Protein AF-F4WLR4-F1 (afdb_monomer_lite)

Structure (mmCIF, N/CA/C/O backbone):
data_AF-F4WLR4-F1
#
_entry.id   AF-F4WLR4-F1
#
loop_
_atom_site.group_PDB
_atom_site.id
_atom_site.type_symbol
_atom_site.label_atom_id
_atom_site.label_alt_id
_atom_site.label_comp_id
_atom_site.label_asym_id
_atom_site.label_entity_id
_atom_site.label_seq_id
_atom_site.pdbx_PDB_ins_code
_atom_site.Cartn_x
_atom_site.Cartn_y
_atom_site.Cartn_z
_atom_site.occupancy
_atom_site.B_iso_or_equiv
_atom_site.auth_seq_id
_atom_site.auth_comp_id
_atom_site.auth_asym_id
_atom_site.auth_atom_id
_atom_site.pdbx_PDB_model_num
ATOM 1 N N . MET A 1 1 ? -59.869 21.277 4.236 1.00 44.97 1 MET A N 1
ATOM 2 C CA . MET A 1 1 ? -59.321 20.747 5.504 1.00 44.97 1 MET A CA 1
ATOM 3 C C . MET A 1 1 ? -57.809 20.878 5.448 1.00 44.97 1 MET A C 1
ATOM 5 O O . MET A 1 1 ? -57.191 20.298 4.567 1.00 44.97 1 MET A O 1
ATOM 9 N N . ALA A 1 2 ? -57.240 21.741 6.289 1.00 42.22 2 ALA A N 1
ATOM 10 C CA . ALA A 1 2 ? -55.816 22.062 6.295 1.00 42.22 2 ALA A CA 1
ATOM 11 C C . ALA A 1 2 ? -55.060 21.087 7.207 1.00 42.22 2 ALA A C 1
ATOM 13 O O . ALA A 1 2 ? -55.391 20.974 8.386 1.00 42.22 2 ALA A O 1
ATOM 14 N N . VAL A 1 3 ? -54.042 20.405 6.678 1.00 50.38 3 VAL A N 1
ATOM 15 C CA . VAL A 1 3 ? -53.115 19.592 7.478 1.00 50.38 3 VAL A CA 1
ATOM 16 C C . VAL A 1 3 ? -51.824 20.387 7.664 1.00 50.38 3 VAL A C 1
ATOM 18 O O . VAL A 1 3 ? -51.138 20.737 6.703 1.00 50.38 3 VAL A O 1
ATOM 21 N N . LYS A 1 4 ? -51.555 20.726 8.928 1.00 46.25 4 LYS A N 1
ATOM 22 C CA . LYS A 1 4 ? -50.390 21.468 9.422 1.00 46.25 4 LYS A CA 1
ATOM 23 C C . LYS A 1 4 ? -49.089 20.777 8.996 1.00 46.25 4 LYS A C 1
ATOM 25 O O . LYS A 1 4 ? -48.890 19.604 9.290 1.00 46.25 4 LYS A O 1
ATOM 30 N N . LYS A 1 5 ? -48.177 21.525 8.367 1.00 52.41 5 LYS A N 1
ATOM 31 C CA . LYS A 1 5 ? -46.768 21.127 8.242 1.00 52.41 5 LYS A CA 1
ATOM 32 C C . LYS A 1 5 ? -46.044 21.527 9.522 1.00 52.41 5 LYS A C 1
ATOM 34 O O . LYS A 1 5 ? -45.832 22.713 9.766 1.00 52.41 5 LYS A O 1
ATOM 39 N N . GLU A 1 6 ? -45.695 20.544 10.339 1.00 53.81 6 GLU A N 1
ATOM 40 C CA . GLU A 1 6 ? -44.876 20.748 11.528 1.00 53.81 6 GLU A CA 1
ATOM 41 C C . GLU A 1 6 ? -43.396 20.817 11.129 1.00 53.81 6 GLU A C 1
ATOM 43 O O . GLU A 1 6 ? -42.855 19.955 10.437 1.00 53.81 6 GLU A O 1
ATOM 48 N N . LYS A 1 7 ? -42.767 21.932 11.498 1.00 45.38 7 LYS A N 1
ATOM 49 C CA . LYS A 1 7 ? -41.406 22.316 11.138 1.00 45.38 7 LYS A CA 1
ATOM 50 C C . LYS A 1 7 ? -40.462 21.819 12.228 1.00 45.38 7 LYS A C 1
ATOM 52 O O . LYS A 1 7 ? -40.272 22.505 13.228 1.00 45.38 7 LYS A O 1
ATOM 57 N N . VAL A 1 8 ? -39.854 20.651 12.036 1.00 50.72 8 VAL A N 1
ATOM 58 C CA . VAL A 1 8 ? -38.787 20.167 12.925 1.00 50.72 8 VAL A CA 1
ATOM 59 C C . VAL A 1 8 ? -37.510 20.955 12.621 1.00 50.72 8 VAL A C 1
ATOM 61 O O . VAL A 1 8 ? -36.827 20.723 11.626 1.00 50.72 8 VAL A O 1
ATOM 64 N N . LYS A 1 9 ? -37.209 21.944 13.469 1.00 47.19 9 LYS A N 1
ATOM 65 C CA . LYS A 1 9 ? -35.894 22.591 13.549 1.00 47.19 9 LYS A CA 1
ATOM 66 C C . LYS A 1 9 ? -34.946 21.645 14.294 1.00 47.19 9 LYS A C 1
ATOM 68 O O . LYS A 1 9 ? -35.007 21.582 15.515 1.00 47.19 9 LYS A O 1
ATOM 73 N N . SER A 1 10 ? -34.050 20.955 13.591 1.00 45.16 10 SER A N 1
ATOM 74 C CA . SER A 1 10 ? -32.863 20.359 14.217 1.00 45.16 10 SER A CA 1
ATOM 75 C C . SER A 1 10 ? -31.684 21.317 14.055 1.00 45.16 10 SER A C 1
ATOM 77 O O . SER A 1 10 ? -30.971 21.312 13.052 1.00 45.16 10 SER A O 1
ATOM 79 N N . SER A 1 11 ? -31.514 22.193 15.038 1.00 40.62 11 SER A N 1
ATOM 80 C CA . SER A 1 11 ? -30.310 22.996 15.224 1.00 40.62 11 SER A CA 1
ATOM 81 C C . SER A 1 11 ? -29.166 22.085 15.672 1.00 40.62 11 SER A C 1
ATOM 83 O O . SER A 1 11 ? -29.047 21.779 16.855 1.00 40.62 11 SER A O 1
ATOM 85 N N . ILE A 1 12 ? -28.329 21.648 14.731 1.00 45.06 12 ILE A N 1
ATOM 86 C CA . ILE A 1 12 ? -27.036 21.035 15.045 1.00 45.06 12 ILE A CA 1
ATOM 87 C C . ILE A 1 12 ? -26.028 22.181 15.153 1.00 45.06 12 ILE A C 1
ATOM 89 O O . ILE A 1 12 ? -25.430 22.616 14.173 1.00 45.06 12 ILE A O 1
ATOM 93 N N . SER A 1 13 ? -25.916 22.719 16.368 1.00 41.59 13 SER A N 1
ATOM 94 C CA . SER A 1 13 ? -24.751 23.485 16.806 1.00 41.59 13 SER A CA 1
ATOM 95 C C . SER A 1 13 ? -23.668 22.475 17.169 1.00 41.59 13 SER A C 1
ATOM 97 O O . SER A 1 13 ? -23.828 21.705 18.113 1.00 41.59 13 SER A O 1
ATOM 99 N N . GLY A 1 14 ? -22.601 22.441 16.378 1.00 36.66 14 GLY A N 1
ATOM 100 C CA . GLY A 1 14 ? -21.483 21.522 16.551 1.00 36.66 14 GLY A CA 1
ATOM 101 C C . GLY A 1 14 ? -20.192 22.166 16.077 1.00 36.66 14 GLY A C 1
ATOM 102 O O . GLY A 1 14 ? -19.573 21.695 15.130 1.00 36.66 14 GLY A O 1
ATOM 103 N N . ASN A 1 15 ? -19.808 23.270 16.720 1.00 40.34 15 ASN A N 1
ATOM 104 C CA . ASN A 1 15 ? -18.430 23.748 16.693 1.00 40.34 15 ASN A CA 1
ATOM 105 C C . ASN A 1 15 ? -17.561 22.710 17.413 1.00 40.34 15 ASN A C 1
ATOM 107 O O . ASN A 1 15 ? -17.588 22.615 18.636 1.00 40.34 15 ASN A O 1
ATOM 111 N N . GLY A 1 16 ? -16.812 21.926 16.645 1.00 36.69 16 GLY A N 1
ATOM 112 C CA . GLY A 1 16 ? -15.877 20.929 17.151 1.00 36.69 16 GLY A CA 1
ATOM 113 C C . GLY A 1 16 ? -14.629 20.913 16.288 1.00 36.69 16 GLY A C 1
ATOM 114 O O . GLY A 1 16 ? -14.426 20.000 15.494 1.00 36.69 16 GLY A O 1
ATOM 115 N N . GLN A 1 17 ? -13.809 21.955 16.418 1.00 38.38 17 GLN A N 1
ATOM 116 C CA . GLN A 1 17 ? -12.427 21.923 15.959 1.00 38.38 17 GLN A CA 1
ATOM 117 C C . GLN A 1 17 ? -11.691 20.846 16.765 1.00 38.38 17 GLN A C 1
ATOM 119 O O . GLN A 1 17 ? -11.338 21.060 17.918 1.00 38.38 17 GLN A O 1
ATOM 124 N N . HIS A 1 18 ? -11.476 19.679 16.168 1.00 35.44 18 HIS A N 1
ATOM 125 C CA . HIS A 1 18 ? -10.542 18.675 16.671 1.00 35.44 18 HIS A CA 1
ATOM 126 C C . HIS A 1 18 ? -9.528 18.359 15.573 1.00 35.44 18 HIS A C 1
ATOM 128 O O . HIS A 1 18 ? -9.461 17.260 15.038 1.00 35.44 18 HIS A O 1
ATOM 134 N N . SER A 1 19 ? -8.719 19.359 15.234 1.00 40.50 19 SER A N 1
ATOM 135 C CA . SER A 1 19 ? -7.390 19.140 14.672 1.00 40.50 19 SER A CA 1
ATOM 136 C C . SER A 1 19 ? -6.384 19.181 15.823 1.00 40.50 19 SER A C 1
ATOM 138 O O . SER A 1 19 ? -5.600 20.118 15.948 1.00 40.50 19 SER A O 1
ATOM 140 N N . LEU A 1 20 ? -6.441 18.178 16.705 1.00 39.94 20 LEU A N 1
ATOM 141 C CA . LEU A 1 20 ? -5.285 17.820 17.522 1.00 39.94 20 LEU A CA 1
ATOM 142 C C . LEU A 1 20 ? -4.363 17.039 16.591 1.00 39.94 20 LEU A C 1
ATOM 144 O O . LEU A 1 20 ? -4.435 15.821 16.474 1.00 39.94 20 LEU A O 1
ATOM 148 N N . SER A 1 21 ? -3.554 17.781 15.842 1.00 39.44 21 SER A N 1
ATOM 149 C CA . SER A 1 21 ? -2.283 17.266 15.368 1.00 39.44 21 SER A CA 1
ATOM 150 C C . SER A 1 21 ? -1.508 16.855 16.615 1.00 39.44 21 SER A C 1
ATOM 152 O O . SER A 1 21 ? -0.958 17.717 17.304 1.00 39.44 21 SER A O 1
ATOM 154 N N . ASP A 1 22 ? -1.540 15.565 16.945 1.00 37.12 22 ASP A N 1
ATOM 155 C CA . ASP A 1 22 ? -0.652 15.004 17.951 1.00 37.12 22 ASP A CA 1
ATOM 156 C C . ASP A 1 22 ? 0.772 15.407 17.552 1.00 37.12 22 ASP A C 1
ATOM 158 O O . ASP A 1 22 ? 1.214 15.078 16.442 1.00 37.12 22 ASP A O 1
ATOM 162 N N . PRO A 1 23 ? 1.491 16.183 18.382 1.00 41.56 23 PRO A N 1
ATOM 163 C CA . PRO A 1 23 ? 2.867 16.496 18.078 1.00 41.56 23 PRO A CA 1
ATOM 164 C C . PRO A 1 23 ? 3.615 15.169 18.049 1.00 41.56 23 PRO A C 1
ATOM 166 O O . PRO A 1 23 ? 3.567 14.394 19.008 1.00 41.56 23 PRO A O 1
ATOM 169 N N . ILE A 1 24 ? 4.277 14.913 16.918 1.00 35.22 24 ILE A N 1
ATOM 170 C CA . ILE A 1 24 ? 5.307 13.887 16.755 1.00 35.22 24 ILE A CA 1
ATOM 171 C C . ILE A 1 24 ? 6.055 13.817 18.082 1.00 35.22 24 ILE A C 1
ATOM 173 O O . ILE A 1 24 ? 6.595 14.834 18.515 1.00 35.22 24 ILE A O 1
ATOM 177 N N . SER A 1 25 ? 5.997 12.661 18.752 1.00 39.59 25 SER A N 1
ATOM 178 C CA . SER A 1 25 ? 6.607 12.441 20.062 1.00 39.59 25 SER A CA 1
ATOM 179 C C . SER A 1 25 ? 8.115 12.657 19.940 1.00 39.59 25 SER A C 1
ATOM 181 O O . SER A 1 25 ? 8.884 11.740 19.664 1.00 39.59 25 SER A O 1
ATOM 183 N N . SER A 1 26 ? 8.534 13.914 20.046 1.00 45.44 26 SER A N 1
ATOM 184 C CA . SER A 1 26 ? 9.915 14.328 19.925 1.00 45.44 26 SER A CA 1
ATOM 185 C C . SER A 1 26 ? 10.569 13.977 21.248 1.00 45.44 26 SER A C 1
ATOM 187 O O . SER A 1 26 ? 10.316 14.626 22.265 1.00 45.44 26 SER A O 1
ATOM 189 N N . SER A 1 27 ? 11.377 12.921 21.263 1.00 46.66 27 SER A N 1
ATOM 190 C CA . SER A 1 27 ? 12.237 12.615 22.399 1.00 46.66 27 SER A CA 1
ATOM 191 C C . SER A 1 27 ? 13.208 13.782 22.592 1.00 46.66 27 SER A C 1
ATOM 193 O O . SER A 1 27 ? 14.192 13.913 21.864 1.00 46.66 27 SER A O 1
ATOM 195 N N . VAL A 1 28 ? 12.915 14.667 23.545 1.00 48.66 28 VAL A N 1
ATOM 196 C CA . VAL A 1 28 ? 13.817 15.756 23.922 1.00 48.66 28 VAL A CA 1
ATOM 197 C C . VAL A 1 28 ? 14.990 15.135 24.672 1.00 48.66 28 VAL A C 1
ATOM 199 O O . VAL A 1 28 ? 14.828 14.626 25.786 1.00 48.66 28 VAL A O 1
ATOM 202 N N . ILE A 1 29 ? 16.174 15.167 24.059 1.00 49.78 29 ILE A N 1
ATOM 203 C CA . ILE A 1 29 ? 17.421 14.746 24.698 1.00 49.78 29 ILE A CA 1
ATOM 204 C C . ILE A 1 29 ? 17.719 15.747 25.819 1.00 49.78 29 ILE A C 1
ATOM 206 O O . ILE A 1 29 ? 18.295 16.809 25.599 1.00 49.78 29 ILE A O 1
ATOM 210 N N . HIS A 1 30 ? 17.298 15.422 27.039 1.00 47.31 30 HIS A N 1
ATOM 211 C CA . HIS A 1 30 ? 17.663 16.186 28.223 1.00 47.31 30 HIS A CA 1
ATOM 212 C C . HIS A 1 30 ? 19.097 15.823 28.609 1.00 47.31 30 HIS A C 1
ATOM 214 O O . HIS A 1 30 ? 19.339 14.832 29.301 1.00 47.31 30 HIS A O 1
ATOM 220 N N . THR A 1 31 ? 20.067 16.629 28.182 1.00 46.28 31 THR A N 1
ATOM 221 C CA . THR A 1 31 ? 21.421 16.564 28.734 1.00 46.28 31 THR A CA 1
ATOM 222 C C . THR A 1 31 ? 21.363 17.083 30.169 1.00 46.28 31 THR A C 1
ATOM 224 O O . THR A 1 31 ? 21.332 18.293 30.399 1.00 46.28 31 THR A O 1
ATOM 227 N N . ARG A 1 32 ? 21.294 16.194 31.167 1.00 47.34 32 ARG A N 1
ATOM 228 C CA . ARG A 1 32 ? 21.463 16.630 32.560 1.00 47.34 32 ARG A CA 1
ATOM 229 C C . ARG A 1 32 ? 22.857 17.253 32.715 1.00 47.34 32 ARG A C 1
ATOM 231 O O . ARG A 1 32 ? 23.816 16.670 32.207 1.00 47.34 32 ARG A O 1
ATOM 238 N N . PRO A 1 33 ? 23.022 18.333 33.494 1.0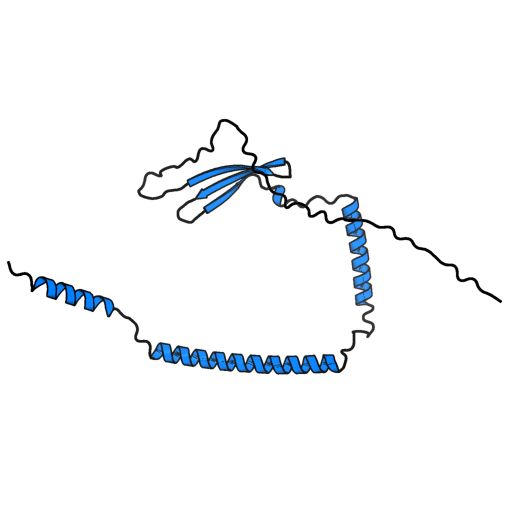0 42.41 33 PRO A N 1
ATOM 239 C CA . PRO A 1 33 ? 24.333 18.790 33.931 1.00 42.41 33 PRO A CA 1
ATOM 240 C C . PRO A 1 33 ? 24.834 17.878 35.063 1.00 42.41 33 PRO A C 1
ATOM 242 O O . PRO A 1 33 ? 25.049 18.312 36.189 1.00 42.41 33 PRO A O 1
ATOM 245 N N . PHE A 1 34 ? 24.974 16.577 34.801 1.00 41.25 34 P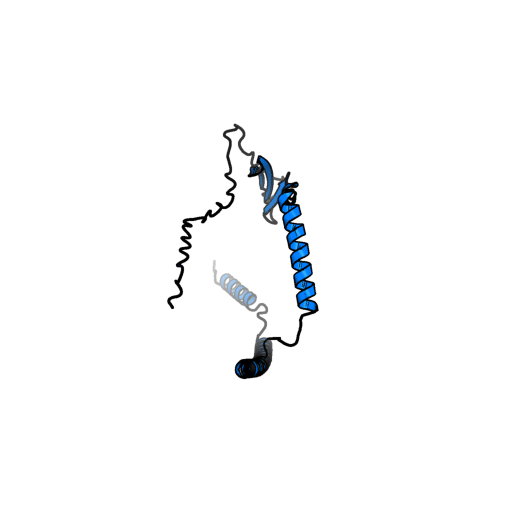HE A N 1
ATOM 246 C CA . PHE A 1 34 ? 25.760 15.715 35.675 1.00 41.25 34 PHE A CA 1
ATOM 247 C C . PHE A 1 34 ? 27.205 15.821 35.211 1.00 41.25 34 PHE A C 1
ATOM 249 O O . PHE A 1 34 ? 27.507 15.604 34.041 1.00 41.25 34 PHE A O 1
ATOM 256 N N . ARG A 1 35 ? 28.089 16.203 36.136 1.00 41.44 35 ARG A N 1
ATOM 257 C CA . ARG A 1 35 ? 29.543 16.277 35.967 1.00 41.44 35 ARG A CA 1
ATOM 258 C C . ARG A 1 35 ? 30.121 14.884 35.683 1.00 41.44 35 ARG A C 1
ATOM 260 O O . ARG A 1 35 ? 30.751 14.274 36.535 1.00 41.44 35 ARG A O 1
ATOM 267 N N . HIS A 1 36 ? 29.865 14.363 34.496 1.00 46.00 36 HIS A N 1
ATOM 268 C CA . HIS A 1 36 ? 30.568 13.246 33.897 1.00 46.00 36 HIS A CA 1
ATOM 269 C C . HIS A 1 36 ? 30.325 13.350 32.394 1.00 46.00 36 HIS A C 1
ATOM 271 O O . HIS A 1 36 ? 29.283 12.942 31.883 1.00 46.00 36 HIS A O 1
ATOM 277 N N . PHE A 1 37 ? 31.265 13.998 31.706 1.00 39.12 37 PHE A N 1
ATOM 278 C CA . PHE A 1 37 ? 31.314 14.026 30.248 1.00 39.12 37 PHE A CA 1
ATOM 279 C C . PHE A 1 37 ? 31.142 12.599 29.698 1.00 39.12 37 PHE A C 1
ATOM 281 O O . PHE A 1 37 ? 31.656 11.661 30.318 1.00 39.12 37 PHE A O 1
ATOM 288 N N . PRO A 1 38 ? 30.460 12.397 28.551 1.00 48.34 38 PRO A N 1
ATOM 289 C CA . PRO A 1 38 ? 30.523 11.115 27.872 1.00 48.34 38 PRO A CA 1
ATOM 290 C C . PRO A 1 38 ? 31.997 10.859 27.562 1.00 48.34 38 PRO A C 1
ATOM 292 O O . PRO A 1 38 ? 32.613 11.571 26.771 1.00 48.34 38 PRO A O 1
ATOM 295 N N . LEU A 1 39 ? 32.586 9.883 28.250 1.00 45.53 39 LEU A N 1
ATOM 296 C CA . LEU A 1 39 ? 33.921 9.400 27.942 1.00 45.53 39 LEU A CA 1
ATOM 297 C C . LEU A 1 39 ? 33.834 8.745 26.562 1.00 45.53 39 LEU A C 1
ATOM 299 O O . LEU A 1 39 ? 33.528 7.560 26.454 1.00 45.53 39 LEU A O 1
ATOM 303 N N . ILE A 1 40 ? 34.059 9.528 25.503 1.00 51.00 40 ILE A N 1
ATOM 304 C CA . ILE A 1 40 ? 34.421 8.990 24.194 1.00 51.00 40 ILE A CA 1
ATOM 305 C C . ILE A 1 40 ? 35.757 8.295 24.427 1.00 51.00 40 ILE A C 1
ATOM 307 O O . ILE A 1 40 ? 36.799 8.937 24.570 1.00 51.00 40 ILE A O 1
ATOM 311 N N . ARG A 1 41 ? 35.720 6.972 24.564 1.00 50.56 41 ARG A N 1
ATOM 312 C CA . ARG A 1 41 ? 36.914 6.185 24.836 1.00 50.56 41 ARG A CA 1
ATOM 313 C C . ARG A 1 41 ? 37.529 5.794 23.502 1.00 50.56 41 ARG A C 1
ATOM 315 O O . ARG A 1 41 ? 37.405 4.662 23.069 1.00 50.56 41 ARG A O 1
ATOM 322 N N . CYS A 1 42 ? 38.230 6.720 22.856 1.00 50.75 42 CYS A N 1
ATOM 323 C CA . CYS A 1 42 ? 39.049 6.382 21.693 1.00 50.75 42 CYS A CA 1
ATOM 324 C C . CYS A 1 42 ? 40.174 5.430 22.135 1.00 50.75 42 CYS A C 1
ATOM 326 O O . CYS A 1 42 ? 41.217 5.862 22.622 1.00 50.75 42 CYS A O 1
ATOM 328 N N . SER A 1 43 ? 39.955 4.121 22.022 1.00 50.34 43 SER A N 1
ATOM 329 C CA . SER A 1 43 ? 41.010 3.131 22.203 1.00 50.34 43 SER A CA 1
ATOM 330 C C . SER A 1 43 ? 41.789 3.043 20.898 1.00 50.34 43 SER A C 1
ATOM 332 O O . SER A 1 43 ? 41.312 2.491 19.909 1.00 50.34 43 SER A O 1
ATOM 334 N N . ALA A 1 44 ? 42.998 3.606 20.886 1.00 54.06 44 ALA A N 1
ATOM 335 C CA . ALA A 1 44 ? 43.978 3.273 19.867 1.00 54.06 44 ALA A CA 1
ATOM 336 C C . ALA A 1 44 ? 44.377 1.807 20.085 1.00 54.06 44 ALA A C 1
ATOM 338 O O . ALA A 1 44 ? 45.208 1.501 20.940 1.00 54.06 44 ALA A O 1
ATOM 339 N N . GLY A 1 45 ? 43.739 0.889 19.356 1.00 50.31 45 GLY A N 1
ATOM 340 C CA . GLY A 1 45 ? 44.232 -0.477 19.251 1.00 50.31 45 GLY A CA 1
ATOM 341 C C . GLY A 1 45 ? 45.686 -0.416 18.790 1.00 50.31 45 GLY A C 1
ATOM 342 O O . GLY A 1 45 ? 45.995 0.226 17.786 1.00 50.31 45 GLY A O 1
ATOM 343 N N . ASN A 1 46 ? 46.600 -1.014 19.554 1.00 58.69 46 ASN A N 1
ATOM 344 C CA . ASN A 1 46 ? 48.008 -1.094 19.187 1.00 58.69 46 ASN A CA 1
ATOM 345 C C . ASN A 1 46 ? 48.157 -2.037 17.987 1.00 58.69 46 ASN A C 1
ATOM 347 O O . ASN A 1 46 ? 48.364 -3.232 18.151 1.00 58.69 46 ASN A O 1
ATOM 351 N N . THR A 1 47 ? 47.947 -1.509 16.787 1.00 47.34 47 THR A N 1
ATOM 352 C CA . THR A 1 47 ? 48.506 -1.943 15.503 1.00 47.34 47 THR A CA 1
ATOM 353 C C . THR A 1 47 ? 48.043 -0.942 14.441 1.00 47.34 47 THR A C 1
ATOM 355 O O . THR A 1 47 ? 46.944 -0.395 14.494 1.00 47.34 47 THR A O 1
ATOM 358 N N . ARG A 1 48 ? 48.938 -0.630 13.502 1.00 55.97 48 ARG A N 1
ATOM 359 C CA . ARG A 1 48 ? 48.816 0.456 12.519 1.00 55.97 48 ARG A CA 1
ATOM 360 C C . ARG A 1 48 ? 47.426 0.489 11.840 1.00 55.97 48 ARG A C 1
ATOM 362 O O . ARG A 1 48 ? 47.081 -0.412 11.085 1.00 55.97 48 ARG A O 1
ATOM 369 N N . LEU A 1 49 ? 46.697 1.590 12.066 1.00 56.34 49 LEU A N 1
ATOM 370 C CA . LEU A 1 49 ? 45.539 2.089 11.299 1.00 56.34 49 LEU A CA 1
ATOM 371 C C . LEU A 1 49 ? 44.220 1.291 11.400 1.00 56.34 49 LEU A C 1
ATOM 373 O O . LEU A 1 49 ? 43.626 0.879 10.398 1.00 56.34 49 LEU A O 1
ATOM 377 N N . ALA A 1 50 ? 43.688 1.149 12.612 1.00 57.84 50 ALA A N 1
ATOM 378 C CA . ALA A 1 50 ? 42.251 0.967 12.822 1.00 57.84 50 ALA A CA 1
ATOM 379 C C . ALA A 1 50 ? 41.774 1.968 13.883 1.00 57.84 50 ALA A C 1
ATOM 381 O O . ALA A 1 50 ? 41.968 1.759 15.076 1.00 57.84 50 ALA A O 1
ATOM 382 N N . PHE A 1 51 ? 41.205 3.090 13.436 1.00 66.81 51 PHE A N 1
ATOM 383 C CA . PHE A 1 51 ? 40.476 3.990 14.320 1.00 66.81 51 PHE A CA 1
ATOM 384 C C . PHE A 1 51 ? 39.080 3.407 14.511 1.00 66.81 51 PHE A C 1
ATOM 386 O O . PHE A 1 51 ? 38.389 3.127 13.533 1.00 66.81 51 PHE A O 1
ATOM 393 N N . TYR A 1 52 ? 38.705 3.185 15.762 1.00 80.81 52 TYR A N 1
ATOM 394 C CA . TYR A 1 52 ? 37.386 2.714 16.132 1.00 80.81 52 TYR A CA 1
ATOM 395 C C . TYR A 1 52 ? 36.855 3.618 17.243 1.00 80.81 52 TYR A C 1
ATOM 397 O O . TYR A 1 52 ? 37.553 3.867 18.229 1.00 80.81 52 TYR A O 1
ATOM 405 N N . VAL A 1 53 ? 35.645 4.146 17.058 1.00 85.81 53 VAL A N 1
ATOM 406 C CA . VAL A 1 53 ? 34.993 5.022 18.038 1.00 85.81 53 VAL A CA 1
ATOM 407 C C . VAL A 1 53 ? 33.870 4.259 18.700 1.00 85.81 53 VAL A C 1
ATOM 409 O O . VAL A 1 53 ? 32.930 3.839 18.026 1.00 85.81 53 VAL A O 1
ATOM 412 N N . ASN A 1 54 ? 33.923 4.159 20.023 1.00 88.00 54 ASN A N 1
ATOM 413 C CA . ASN A 1 54 ? 32.781 3.750 20.816 1.00 88.00 54 ASN A CA 1
ATOM 414 C C . ASN A 1 54 ? 32.307 4.858 21.746 1.00 88.00 54 ASN A C 1
ATOM 416 O O . ASN A 1 54 ? 33.060 5.714 22.220 1.00 88.00 54 ASN A O 1
ATOM 420 N N . GLY A 1 55 ? 31.014 4.819 22.013 1.00 87.38 55 GLY A N 1
ATOM 421 C CA . GLY A 1 55 ? 30.370 5.716 22.944 1.00 87.38 55 GLY A CA 1
ATOM 422 C C . GLY A 1 55 ? 29.004 5.187 23.324 1.00 87.38 55 GLY A C 1
ATOM 423 O O . GLY A 1 55 ? 28.502 4.210 22.769 1.00 87.38 55 GLY A O 1
ATOM 424 N N . ARG A 1 56 ? 28.399 5.857 24.297 1.00 89.25 56 ARG A N 1
ATOM 425 C CA . ARG A 1 56 ? 27.030 5.590 24.710 1.00 89.25 56 ARG A CA 1
ATOM 426 C C . ARG A 1 56 ? 26.321 6.896 24.998 1.00 89.25 56 ARG A C 1
ATOM 428 O O . ARG A 1 56 ? 26.915 7.810 25.570 1.00 89.25 56 ARG A O 1
ATOM 435 N N . TYR A 1 57 ? 25.052 6.961 24.638 1.00 87.88 57 TYR A N 1
ATOM 436 C CA . TYR A 1 57 ? 24.160 8.018 25.088 1.00 87.88 57 TYR A CA 1
ATOM 437 C C . TYR A 1 57 ? 22.897 7.394 25.667 1.00 87.88 57 TYR A C 1
ATOM 439 O O . TYR A 1 57 ? 22.474 6.308 25.263 1.00 87.88 57 TYR A O 1
ATOM 447 N N . SER A 1 58 ? 22.311 8.086 26.640 1.00 88.62 58 SER A N 1
ATOM 448 C CA . SER A 1 58 ? 21.086 7.653 27.298 1.00 88.62 58 SER A CA 1
ATOM 449 C C . SER A 1 58 ? 20.056 8.770 27.256 1.00 88.62 58 SER A C 1
ATOM 451 O O . SER A 1 58 ? 20.395 9.941 27.435 1.00 88.62 58 SER A O 1
ATOM 453 N N . TYR A 1 59 ? 18.798 8.405 27.039 1.00 86.88 59 TYR A N 1
ATOM 454 C CA . TYR A 1 59 ? 17.671 9.332 27.018 1.00 86.88 59 TYR A CA 1
ATOM 455 C C . TYR A 1 59 ? 16.466 8.725 27.743 1.00 86.88 59 TYR A C 1
ATOM 457 O O . TYR A 1 59 ? 16.435 7.527 28.026 1.00 86.88 59 TYR A O 1
ATOM 465 N N . ILE A 1 60 ? 15.499 9.572 28.101 1.00 89.00 60 ILE A N 1
ATOM 466 C CA . ILE A 1 60 ? 14.263 9.160 28.772 1.00 89.00 60 ILE A CA 1
ATOM 467 C C . ILE A 1 60 ? 13.155 9.094 27.718 1.00 89.00 60 ILE A C 1
ATOM 469 O O . ILE A 1 60 ? 12.862 10.094 27.066 1.00 89.00 60 ILE A O 1
ATOM 473 N N . ASP A 1 61 ? 12.549 7.921 27.557 1.00 84.88 61 ASP A N 1
ATOM 474 C CA . ASP A 1 61 ? 11.403 7.706 26.672 1.00 84.88 61 ASP A CA 1
ATOM 475 C C . ASP A 1 61 ? 10.146 8.440 27.169 1.00 84.88 61 ASP A C 1
ATOM 477 O O . ASP A 1 61 ? 9.999 8.659 28.374 1.00 84.88 61 ASP A O 1
ATOM 481 N N . PRO A 1 62 ? 9.134 8.655 26.305 1.00 86.19 62 PRO A N 1
ATOM 482 C CA . PRO A 1 62 ? 7.786 9.059 26.731 1.00 86.19 62 PRO A CA 1
ATOM 483 C C . PRO A 1 62 ? 7.171 8.125 27.791 1.00 86.19 62 PRO A C 1
ATOM 485 O O . PRO A 1 62 ? 6.368 8.538 28.626 1.00 86.19 62 PRO A O 1
ATOM 488 N N . LYS A 1 63 ? 7.596 6.854 27.807 1.00 82.69 63 LYS A N 1
ATOM 489 C CA . LYS A 1 63 ? 7.232 5.854 28.824 1.00 82.69 63 LYS A CA 1
ATOM 490 C C . LYS A 1 63 ? 8.015 6.006 30.146 1.00 82.69 63 LYS A C 1
ATOM 492 O O . LYS A 1 63 ? 7.935 5.117 30.986 1.00 82.69 63 LYS A O 1
ATOM 497 N N . HIS A 1 64 ? 8.784 7.086 30.326 1.00 85.94 64 HIS A N 1
ATOM 498 C CA . HIS A 1 64 ? 9.636 7.375 31.491 1.00 85.94 64 HIS A CA 1
ATOM 499 C C . HIS A 1 64 ? 10.695 6.297 31.789 1.00 85.94 64 HIS A C 1
ATOM 501 O O . HIS A 1 64 ? 11.109 6.105 32.931 1.00 85.94 64 HIS A O 1
ATOM 507 N N . LYS A 1 65 ? 11.159 5.593 30.751 1.00 85.62 65 LYS A N 1
ATOM 508 C CA . LYS A 1 65 ? 12.210 4.570 30.846 1.00 85.62 65 LYS A CA 1
ATOM 509 C C . LYS A 1 65 ? 13.511 5.102 30.258 1.00 85.62 65 LYS A C 1
ATOM 511 O O . LYS A 1 65 ? 13.483 5.789 29.241 1.00 85.62 65 LYS A O 1
ATOM 516 N N . VAL A 1 66 ? 14.642 4.790 30.891 1.00 89.06 66 VAL A N 1
ATOM 517 C CA . VAL A 1 66 ? 15.964 5.159 30.368 1.00 89.06 66 VAL A CA 1
ATOM 518 C C . VAL A 1 66 ? 16.367 4.152 29.300 1.00 89.06 66 VAL A C 1
ATOM 520 O O . VAL A 1 66 ? 16.559 2.974 29.601 1.00 89.06 66 VAL A O 1
ATOM 523 N N . ARG A 1 67 ? 16.523 4.624 28.068 1.00 87.88 67 ARG A N 1
ATOM 524 C CA . ARG A 1 67 ? 17.080 3.843 26.964 1.00 87.88 67 ARG A CA 1
ATOM 525 C C . ARG A 1 67 ? 18.532 4.221 26.772 1.00 87.88 67 ARG A C 1
ATOM 527 O O . ARG A 1 67 ? 18.878 5.398 26.870 1.00 87.88 67 ARG A O 1
ATOM 534 N N . THR A 1 68 ? 19.375 3.226 26.518 1.00 90.12 68 THR A N 1
ATOM 535 C CA . THR A 1 68 ? 20.799 3.441 26.255 1.00 90.12 68 THR A CA 1
ATOM 536 C C . THR A 1 68 ? 21.135 2.875 24.893 1.00 90.12 68 THR A C 1
ATOM 538 O O . THR A 1 68 ? 20.834 1.719 24.606 1.00 90.12 68 THR A O 1
ATOM 541 N N . VAL A 1 69 ? 21.768 3.696 24.065 1.00 90.44 69 VAL A N 1
ATOM 542 C CA . VAL A 1 69 ? 22.338 3.255 22.797 1.00 90.44 69 VAL A CA 1
ATOM 543 C C . VAL A 1 69 ? 23.845 3.253 22.964 1.00 90.44 69 VAL A C 1
ATOM 545 O O . VAL A 1 69 ? 24.447 4.297 23.223 1.00 90.44 69 VAL A O 1
ATOM 548 N N . GLU A 1 70 ? 24.440 2.076 22.842 1.00 91.50 70 GLU A N 1
ATOM 549 C CA . GLU A 1 70 ? 25.878 1.915 22.682 1.00 91.50 70 GLU A CA 1
ATOM 550 C C . GLU A 1 70 ? 26.178 1.879 21.189 1.00 91.50 70 GLU A C 1
ATOM 552 O O . GLU A 1 70 ? 25.450 1.259 20.423 1.00 91.50 70 GLU A O 1
ATOM 557 N N . TYR A 1 71 ? 27.209 2.581 20.739 1.00 90.62 71 TYR A N 1
ATOM 558 C CA . TYR A 1 71 ? 27.560 2.589 19.328 1.00 90.62 71 TYR A CA 1
ATOM 559 C C . TYR A 1 71 ? 29.036 2.321 19.113 1.00 90.62 71 TYR A C 1
ATOM 561 O O . TYR A 1 71 ? 29.883 2.623 19.951 1.00 90.62 71 TYR A O 1
ATOM 569 N N . THR A 1 72 ? 29.291 1.747 17.946 1.00 90.62 72 THR A N 1
ATOM 570 C CA . THR A 1 72 ? 30.539 1.142 17.506 1.00 90.62 72 THR A CA 1
ATOM 571 C C . THR A 1 72 ? 30.764 1.626 16.077 1.00 90.62 72 THR A C 1
ATOM 573 O O . THR A 1 72 ? 30.046 1.201 15.183 1.00 90.62 72 THR A O 1
ATOM 576 N N . ALA A 1 73 ? 31.695 2.551 15.847 1.00 89.75 73 ALA A N 1
ATOM 577 C CA . ALA A 1 73 ? 32.048 3.016 14.505 1.00 89.75 73 ALA A CA 1
ATOM 578 C C . ALA A 1 73 ? 33.404 2.437 14.099 1.00 89.75 73 ALA A C 1
ATOM 580 O O . ALA A 1 73 ? 34.439 2.908 14.578 1.00 89.75 73 ALA A O 1
ATOM 581 N N . ASP A 1 74 ? 33.385 1.400 13.262 1.00 88.06 74 ASP A N 1
ATOM 582 C CA . ASP A 1 74 ? 34.566 0.693 12.762 1.00 88.06 74 ASP A CA 1
ATOM 583 C C . ASP A 1 74 ? 34.758 0.909 11.247 1.00 88.06 74 ASP A C 1
ATOM 585 O O . ASP A 1 74 ? 34.169 1.802 10.639 1.00 88.06 74 ASP A O 1
ATOM 589 N N . LYS A 1 75 ? 35.625 0.101 10.625 1.00 87.00 75 LYS A N 1
ATOM 590 C CA . LYS A 1 75 ? 35.884 0.145 9.175 1.00 87.00 75 LYS A CA 1
ATOM 591 C C . LYS A 1 75 ? 34.682 -0.302 8.335 1.00 87.00 75 LYS A C 1
ATOM 593 O O . LYS A 1 75 ? 34.614 0.034 7.156 1.00 87.00 75 LYS A O 1
ATOM 598 N N . ASN A 1 76 ? 33.777 -1.073 8.925 1.00 86.50 76 ASN A N 1
ATOM 599 C CA . ASN A 1 76 ? 32.633 -1.696 8.277 1.00 86.50 76 ASN A CA 1
ATOM 600 C C . ASN A 1 76 ? 31.362 -0.847 8.442 1.00 86.50 76 ASN A C 1
ATOM 602 O O . ASN A 1 76 ? 30.350 -1.128 7.799 1.00 86.50 76 ASN A O 1
ATOM 606 N N . GLY A 1 77 ? 31.432 0.224 9.235 1.00 87.62 77 GLY A N 1
ATOM 607 C CA . GLY A 1 77 ? 30.423 1.267 9.314 1.00 87.62 77 GLY A CA 1
ATOM 608 C C . GLY A 1 77 ? 30.026 1.589 10.749 1.00 87.62 77 GLY A C 1
ATOM 609 O O . GLY A 1 77 ? 30.816 1.497 11.687 1.00 87.62 77 GLY A O 1
ATOM 610 N N . PHE A 1 78 ? 28.782 2.037 10.904 1.00 90.88 78 PHE A N 1
ATOM 611 C CA . PHE A 1 78 ? 28.200 2.401 12.190 1.00 90.88 78 PHE A CA 1
ATOM 612 C C . PHE A 1 78 ? 27.304 1.272 12.708 1.00 90.88 78 PHE A C 1
ATOM 614 O O . PHE A 1 78 ? 26.308 0.918 12.077 1.00 90.88 78 PHE A O 1
ATOM 621 N N . HIS A 1 79 ? 27.643 0.743 13.880 1.00 91.25 79 HIS A N 1
ATOM 622 C CA . HIS A 1 79 ? 26.971 -0.375 14.532 1.00 91.25 79 HIS A CA 1
ATOM 623 C C . HIS A 1 79 ? 26.349 0.080 15.866 1.00 91.25 79 HIS A C 1
ATOM 625 O O . HIS A 1 79 ? 27.041 0.145 16.886 1.00 91.25 79 HIS A O 1
ATOM 631 N N . PRO A 1 80 ? 25.054 0.438 15.888 1.00 91.81 80 PRO A N 1
ATOM 632 C CA . PRO A 1 80 ? 24.341 0.745 17.120 1.00 91.81 80 PRO A CA 1
ATOM 633 C C . PRO A 1 80 ? 23.810 -0.533 17.787 1.00 91.81 80 PRO A C 1
ATOM 635 O O . PRO A 1 80 ? 23.151 -1.356 17.155 1.00 91.81 80 PRO A O 1
ATOM 638 N N . ALA A 1 81 ? 24.048 -0.661 19.086 1.00 90.44 81 ALA A N 1
ATOM 639 C CA . ALA A 1 81 ? 23.473 -1.659 19.970 1.00 90.44 81 ALA A CA 1
ATOM 640 C C . ALA A 1 81 ? 22.487 -0.980 20.931 1.00 90.44 81 ALA A C 1
ATOM 642 O O . ALA A 1 81 ? 22.822 -0.054 21.674 1.00 90.44 81 ALA A O 1
ATOM 643 N N . LEU A 1 82 ? 21.240 -1.439 20.889 1.00 88.75 82 LEU A N 1
ATOM 644 C CA . LEU A 1 82 ? 20.147 -0.928 21.705 1.00 88.75 82 LEU A CA 1
ATOM 645 C C . LEU A 1 82 ? 20.063 -1.747 22.999 1.00 88.75 82 LEU A C 1
ATOM 647 O O . LEU A 1 82 ? 19.858 -2.956 22.952 1.00 88.75 82 LEU A O 1
ATOM 651 N N . ILE A 1 83 ? 20.204 -1.086 24.149 1.00 84.81 83 ILE A N 1
ATOM 652 C CA . ILE A 1 83 ? 20.156 -1.711 25.477 1.00 84.81 83 ILE A CA 1
ATOM 653 C C . ILE A 1 83 ? 18.878 -1.274 26.198 1.00 84.81 83 ILE A C 1
ATOM 655 O O . ILE A 1 83 ? 18.544 -0.084 26.205 1.00 84.81 83 ILE A O 1
ATOM 659 N N . ASN A 1 84 ? 18.206 -2.228 26.849 1.00 79.12 84 ASN A N 1
ATOM 660 C CA . ASN A 1 84 ? 16.934 -2.050 27.549 1.00 79.12 84 ASN A CA 1
ATOM 661 C C . ASN A 1 84 ? 15.823 -1.577 26.602 1.00 79.12 84 ASN A C 1
ATOM 663 O O . ASN A 1 84 ? 15.303 -0.486 26.802 1.00 79.12 84 ASN A O 1
ATOM 667 N N . PHE A 1 85 ? 15.476 -2.327 25.551 1.00 82.19 85 PHE A N 1
ATOM 668 C CA . PHE A 1 85 ? 14.432 -1.963 24.563 1.00 82.19 85 PHE A CA 1
ATOM 669 C C . PHE A 1 85 ? 13.252 -2.950 24.507 1.00 82.19 85 PHE A C 1
ATOM 671 O O . PHE A 1 85 ? 12.441 -2.933 23.583 1.00 82.19 85 PHE A O 1
ATOM 678 N N . GLU A 1 86 ? 13.103 -3.782 25.529 1.00 77.81 86 GLU A N 1
ATOM 679 C CA . GLU A 1 86 ? 12.180 -4.920 25.583 1.00 77.81 86 GLU A CA 1
ATOM 680 C C . GLU A 1 86 ? 10.712 -4.463 25.501 1.00 77.81 86 GLU A C 1
ATOM 682 O O . GLU A 1 86 ? 9.868 -5.126 24.903 1.00 77.81 86 GLU A O 1
ATOM 687 N N . ASP A 1 87 ? 10.406 -3.270 26.021 1.00 74.12 87 ASP A N 1
ATOM 688 C CA . ASP A 1 87 ? 9.044 -2.720 26.027 1.00 74.12 87 ASP A CA 1
ATOM 689 C C . ASP A 1 87 ? 8.632 -1.998 24.740 1.00 74.12 87 ASP A C 1
ATOM 691 O O . ASP A 1 87 ? 7.527 -1.440 24.670 1.00 74.12 87 ASP A O 1
ATOM 695 N N . ALA A 1 88 ? 9.523 -1.916 23.750 1.00 69.62 88 ALA A N 1
ATOM 696 C CA . ALA A 1 88 ? 9.199 -1.312 22.461 1.00 69.62 88 ALA A CA 1
ATOM 697 C C . ALA A 1 88 ? 8.166 -2.158 21.701 1.00 69.62 88 ALA A C 1
ATOM 699 O O . ALA A 1 88 ? 7.305 -1.609 21.019 1.00 69.62 88 ALA A O 1
ATOM 700 N N . PHE A 1 89 ? 8.200 -3.480 21.892 1.00 69.94 89 PHE A N 1
ATOM 701 C CA . PHE A 1 89 ? 7.347 -4.439 21.184 1.00 69.94 89 PHE A CA 1
ATOM 702 C C . PHE A 1 89 ? 6.097 -4.854 21.965 1.00 69.94 89 PHE A C 1
ATOM 704 O O . PHE A 1 89 ? 5.271 -5.612 21.456 1.00 69.94 89 PHE A O 1
ATOM 711 N N . ILE A 1 90 ? 5.934 -4.370 23.199 1.00 76.88 90 ILE A N 1
ATOM 712 C CA . 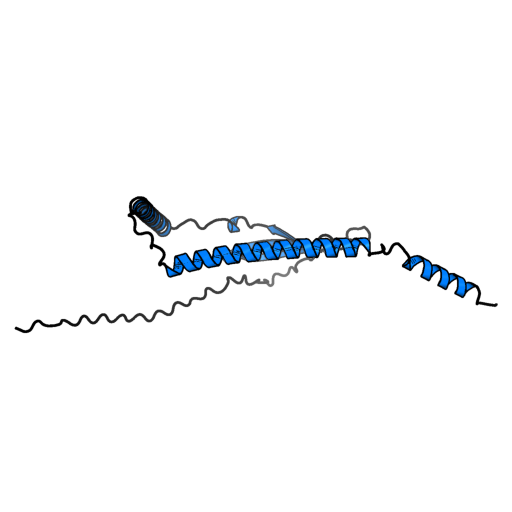ILE A 1 90 ? 4.766 -4.700 24.014 1.00 76.88 90 ILE A CA 1
ATOM 713 C C . ILE A 1 90 ? 3.576 -3.907 23.479 1.00 76.88 90 ILE A C 1
ATOM 715 O O . ILE A 1 90 ? 3.483 -2.690 23.673 1.00 76.88 90 ILE A O 1
ATOM 719 N N . GLN A 1 91 ? 2.660 -4.612 22.814 1.00 75.62 91 GLN A N 1
ATOM 720 C CA . GLN A 1 91 ? 1.356 -4.057 22.478 1.00 75.62 91 GLN A CA 1
ATOM 721 C C . GLN A 1 91 ? 0.641 -3.653 23.775 1.00 75.62 91 GLN A C 1
ATOM 723 O O . GLN A 1 91 ? 0.664 -4.415 24.748 1.00 75.62 91 GLN A O 1
ATOM 728 N N . PRO A 1 92 ? 0.031 -2.457 23.826 1.00 80.38 92 PRO A N 1
ATOM 729 C CA . PRO A 1 92 ? -0.711 -2.032 25.001 1.00 80.38 92 PRO A CA 1
ATOM 730 C C . PRO A 1 92 ? -1.811 -3.052 25.305 1.00 80.38 92 PRO A C 1
ATOM 732 O O . PRO A 1 92 ? -2.526 -3.498 24.410 1.00 80.38 92 PRO A O 1
ATOM 735 N N . VAL A 1 93 ? -1.938 -3.443 26.573 1.00 85.00 93 VAL A N 1
ATOM 736 C CA . VAL A 1 93 ? -3.012 -4.346 26.995 1.00 85.00 93 VAL A CA 1
ATOM 737 C C . VAL A 1 93 ? -4.340 -3.617 26.818 1.00 85.00 93 VAL A C 1
ATOM 739 O O . VAL A 1 93 ? -4.554 -2.566 27.422 1.00 85.00 93 VAL A O 1
ATOM 742 N N . ASP A 1 94 ? -5.232 -4.183 26.003 1.00 87.94 94 ASP A N 1
ATOM 743 C CA . ASP A 1 94 ? -6.547 -3.599 25.737 1.00 87.94 94 ASP A CA 1
ATOM 744 C C . ASP A 1 94 ? -7.307 -3.324 27.048 1.00 87.94 94 ASP A C 1
ATOM 746 O O . ASP A 1 94 ? -7.448 -4.200 27.914 1.00 87.94 94 ASP A O 1
ATOM 750 N N . SER A 1 95 ? -7.845 -2.109 27.188 1.00 92.75 95 SER A N 1
ATOM 751 C CA . SER A 1 95 ? -8.751 -1.775 28.290 1.00 92.75 95 SER A CA 1
ATOM 752 C C . SER A 1 95 ? -10.043 -2.599 28.187 1.00 92.75 95 SER A C 1
ATOM 754 O O 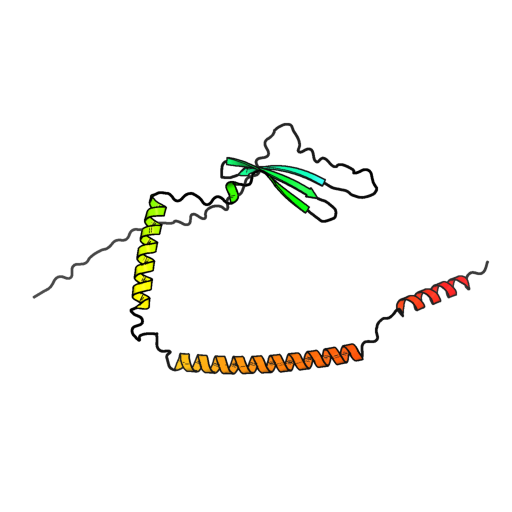. SER A 1 95 ? -10.395 -3.098 27.117 1.00 92.75 95 SER A O 1
ATOM 756 N N . LYS A 1 96 ? -10.798 -2.740 29.287 1.00 93.56 96 LYS A N 1
ATOM 757 C CA . LYS A 1 96 ? -12.068 -3.500 29.278 1.00 93.56 96 LYS A CA 1
ATOM 758 C C . LYS A 1 96 ? -13.034 -3.003 28.193 1.00 93.56 96 LYS A C 1
ATOM 760 O O . LYS A 1 96 ? -13.666 -3.812 27.523 1.00 93.56 96 LYS A O 1
ATOM 765 N N . ALA A 1 97 ? -13.096 -1.685 27.994 1.00 93.06 97 ALA A N 1
ATOM 766 C CA . ALA A 1 97 ? -13.921 -1.063 26.965 1.00 93.06 97 ALA A CA 1
ATOM 767 C C . ALA A 1 97 ? -13.444 -1.415 25.547 1.00 93.06 97 ALA A C 1
ATOM 769 O O . ALA A 1 97 ? -14.261 -1.763 24.702 1.00 93.06 97 ALA A O 1
ATOM 770 N N . VAL A 1 98 ? -12.129 -1.390 25.301 1.00 94.69 98 VAL A N 1
ATOM 771 C CA . VAL A 1 98 ? -11.551 -1.742 23.992 1.00 94.69 98 VAL A CA 1
ATOM 772 C C . VAL A 1 98 ? -11.782 -3.219 23.672 1.00 94.69 98 VAL A C 1
ATOM 774 O O . VAL A 1 98 ? -12.193 -3.539 22.560 1.00 94.69 98 VAL A O 1
ATOM 777 N N . LYS A 1 99 ? -11.610 -4.115 24.654 1.00 94.25 99 LYS A N 1
ATOM 778 C CA . LYS A 1 99 ? -11.906 -5.549 24.489 1.00 94.25 99 LYS A CA 1
ATOM 779 C C . LYS A 1 99 ? -13.365 -5.783 24.098 1.00 94.25 99 LYS A C 1
ATOM 781 O O . LYS A 1 99 ? -13.630 -6.490 23.130 1.00 94.25 99 LYS A O 1
ATOM 786 N N . LEU A 1 100 ? -14.294 -5.148 24.814 1.00 96.50 100 LEU A N 1
ATOM 787 C CA . LEU A 1 100 ? -15.727 -5.255 24.542 1.00 96.50 100 LEU A CA 1
ATOM 788 C C . LEU A 1 100 ? -16.087 -4.682 23.165 1.00 96.50 100 LEU A C 1
ATOM 790 O O . LEU A 1 100 ? -16.819 -5.316 22.409 1.00 96.50 100 LEU A O 1
ATOM 794 N N . ALA A 1 101 ? -15.536 -3.523 22.799 1.00 96.62 101 ALA A N 1
ATOM 795 C CA . ALA A 1 101 ? -15.751 -2.925 21.483 1.00 96.62 101 ALA A CA 1
ATOM 796 C C . ALA A 1 101 ? -15.222 -3.824 20.352 1.00 96.62 101 ALA A C 1
ATOM 798 O O . ALA A 1 101 ? -15.885 -3.988 19.329 1.00 96.62 101 ALA A O 1
ATOM 799 N N . LYS A 1 102 ? -14.061 -4.458 20.547 1.00 95.81 102 LYS A N 1
ATOM 800 C CA . LYS A 1 102 ? -13.475 -5.410 19.596 1.00 95.81 102 LYS A CA 1
ATOM 801 C C . LYS A 1 102 ? -14.362 -6.638 19.402 1.00 95.81 102 LYS A C 1
ATOM 803 O O . LYS A 1 102 ? -14.565 -7.061 18.269 1.00 95.81 102 LYS A O 1
ATOM 808 N N . GLU A 1 103 ? -14.929 -7.174 20.480 1.00 97.12 103 GLU A N 1
ATOM 809 C CA . GLU A 1 103 ? -15.870 -8.297 20.415 1.00 97.12 103 GLU A CA 1
ATOM 810 C C . GLU A 1 103 ? -17.166 -7.912 19.688 1.00 97.12 103 GLU A C 1
ATOM 812 O O . GLU A 1 103 ? -17.628 -8.633 18.801 1.00 97.12 103 GLU A O 1
ATOM 817 N N . GLN A 1 104 ? -17.733 -6.745 20.005 1.00 97.44 104 GLN A N 1
ATOM 818 C CA . GLN A 1 104 ? -18.910 -6.223 19.307 1.00 97.44 104 GLN A CA 1
ATOM 819 C C . GLN A 1 104 ? -18.641 -6.037 17.811 1.00 97.44 104 GLN A C 1
ATOM 821 O O . GLN A 1 104 ? -19.447 -6.461 16.981 1.00 97.44 104 GLN A O 1
ATOM 826 N N . HIS A 1 105 ? -17.495 -5.447 17.469 1.00 97.38 105 HIS A N 1
ATOM 827 C CA . HIS A 1 105 ? -17.076 -5.261 16.087 1.00 97.38 105 HIS A CA 1
ATOM 828 C C . HIS A 1 105 ? -16.903 -6.600 15.367 1.00 97.38 105 HIS A C 1
ATOM 830 O O . HIS A 1 105 ? -17.420 -6.768 14.267 1.00 97.38 105 HIS A O 1
ATOM 836 N N . PHE A 1 106 ? -16.251 -7.574 16.006 1.00 97.56 106 PHE A N 1
ATOM 837 C CA . PHE A 1 106 ? -16.065 -8.912 15.452 1.00 97.56 106 PHE A CA 1
ATOM 838 C C . PHE A 1 106 ? -17.405 -9.591 15.140 1.00 97.56 106 PHE A C 1
ATOM 840 O O . PHE A 1 106 ? -17.599 -10.103 14.039 1.00 97.56 106 PHE A O 1
ATOM 847 N N . ARG A 1 107 ? -18.370 -9.525 16.065 1.00 97.25 107 ARG A N 1
ATOM 848 C CA . ARG A 1 107 ? -19.721 -10.075 15.860 1.00 97.25 107 ARG A CA 1
ATOM 849 C C . ARG A 1 107 ? -20.459 -9.396 14.708 1.00 97.25 107 ARG A C 1
ATOM 851 O O . ARG A 1 107 ? -21.133 -10.068 13.930 1.00 97.25 107 ARG A O 1
ATOM 858 N N . LEU A 1 108 ? -20.351 -8.073 14.605 1.00 96.56 108 LEU A N 1
ATOM 859 C CA . LEU A 1 108 ? -20.971 -7.307 13.526 1.00 96.56 108 LEU A CA 1
ATOM 860 C C . LEU A 1 108 ? -20.339 -7.645 12.174 1.00 96.56 108 LEU A C 1
ATOM 862 O O . LEU A 1 108 ? -21.066 -7.887 11.213 1.00 96.56 108 LEU A O 1
ATOM 866 N N . TYR A 1 109 ? -19.008 -7.708 12.114 1.00 95.62 109 TYR A N 1
ATOM 867 C CA . TYR A 1 109 ? -18.277 -8.087 10.911 1.00 95.62 109 TYR A CA 1
ATOM 868 C C . TYR A 1 109 ? -18.677 -9.486 10.443 1.00 95.62 109 TYR A C 1
ATOM 870 O O . TYR A 1 109 ? -19.026 -9.654 9.279 1.00 95.62 109 TYR A O 1
ATOM 878 N N . HIS A 1 110 ? -18.709 -10.463 11.355 1.00 96.06 110 HIS A N 1
ATOM 879 C CA . HIS A 1 110 ? -19.116 -11.832 11.041 1.00 96.06 110 HIS A CA 1
ATOM 880 C C . HIS A 1 110 ? -20.526 -11.882 10.447 1.00 96.06 110 HIS A C 1
ATOM 882 O O . HIS A 1 110 ? -20.728 -12.458 9.384 1.00 96.06 110 HIS A O 1
ATOM 888 N N . ARG A 1 111 ? -21.485 -11.184 11.071 1.00 92.81 111 ARG A N 1
ATOM 889 C CA . ARG A 1 111 ? -22.861 -11.089 10.567 1.00 92.81 111 ARG A CA 1
ATOM 890 C C . ARG A 1 111 ? -22.925 -10.487 9.161 1.00 92.81 111 ARG A C 1
ATOM 892 O O . ARG A 1 111 ? -23.695 -10.966 8.336 1.00 92.81 111 ARG A O 1
ATOM 899 N N . ILE A 1 112 ? -22.163 -9.425 8.887 1.00 89.00 112 ILE A N 1
ATOM 900 C CA . ILE A 1 112 ? -22.121 -8.807 7.552 1.00 89.00 112 ILE A CA 1
ATOM 901 C C . ILE A 1 112 ? -21.465 -9.753 6.546 1.00 89.00 112 ILE A C 1
ATOM 903 O O . ILE A 1 112 ? -21.938 -9.846 5.420 1.00 89.00 112 ILE A O 1
ATOM 907 N N . ALA A 1 113 ? -20.411 -10.469 6.936 1.00 89.50 113 ALA A N 1
ATOM 908 C CA . ALA A 1 113 ? -19.754 -11.449 6.080 1.00 89.50 113 ALA A CA 1
ATOM 909 C C . ALA A 1 113 ? -20.704 -12.598 5.709 1.00 89.50 113 ALA A C 1
ATOM 911 O O . ALA A 1 113 ? -20.821 -12.921 4.532 1.00 89.50 113 ALA A O 1
ATOM 912 N N . GLU A 1 114 ? -21.444 -13.150 6.675 1.00 88.69 114 GLU A N 1
ATOM 913 C CA . GLU A 1 114 ? -22.483 -14.163 6.435 1.00 88.69 114 GLU A CA 1
ATOM 914 C C . GLU A 1 114 ? -23.607 -13.617 5.549 1.00 88.69 114 GLU A C 1
ATOM 916 O O . GLU A 1 114 ? -23.987 -14.243 4.561 1.00 88.69 114 GLU A O 1
ATOM 921 N N . ALA A 1 115 ? -24.116 -12.421 5.859 1.00 84.56 115 ALA A N 1
ATOM 922 C CA . ALA A 1 115 ? -25.152 -11.780 5.059 1.00 84.56 115 ALA A CA 1
ATOM 923 C C . ALA A 1 115 ? -24.674 -11.537 3.624 1.00 84.56 115 ALA A C 1
ATOM 925 O O . ALA A 1 115 ? -25.414 -11.815 2.691 1.00 84.56 115 ALA A O 1
ATOM 926 N N . ASN A 1 116 ? -23.435 -11.091 3.427 1.00 80.31 116 ASN A N 1
ATOM 927 C CA . ASN A 1 116 ? -22.856 -10.911 2.101 1.00 80.31 116 ASN A CA 1
ATOM 928 C C . ASN A 1 116 ? -22.576 -12.243 1.405 1.00 80.31 116 ASN A C 1
ATOM 930 O O . ASN A 1 116 ? -22.666 -12.277 0.189 1.00 80.31 116 ASN A O 1
ATOM 934 N N . ALA A 1 117 ? -22.275 -13.326 2.128 1.00 80.75 117 ALA A N 1
ATOM 935 C CA . ALA A 1 117 ? -22.093 -14.657 1.548 1.00 80.75 117 ALA A CA 1
ATOM 936 C C . ALA A 1 117 ? -23.418 -15.258 1.051 1.00 80.75 117 ALA A C 1
ATOM 938 O O . ALA A 1 117 ? -23.459 -15.862 -0.019 1.00 80.75 117 ALA A O 1
ATOM 939 N N . HIS A 1 118 ? -24.510 -15.070 1.798 1.00 68.62 118 HIS A N 1
ATOM 940 C CA . HIS A 1 118 ? -25.830 -15.610 1.453 1.00 68.62 118 HIS A CA 1
ATOM 941 C C . HIS A 1 118 ? -26.664 -14.675 0.562 1.00 68.62 118 HIS A C 1
ATOM 943 O O . HIS A 1 118 ? -27.482 -15.146 -0.224 1.00 68.62 118 HIS A O 1
ATOM 949 N N . ASN A 1 119 ? -26.444 -13.359 0.641 1.00 58.06 119 ASN A N 1
ATOM 950 C CA . ASN A 1 119 ? -27.115 -12.333 -0.160 1.00 58.06 119 ASN A CA 1
ATOM 951 C C . ASN A 1 119 ? -26.279 -11.884 -1.371 1.00 58.06 119 ASN A C 1
ATOM 953 O O . ASN A 1 119 ? -26.456 -10.769 -1.864 1.00 58.06 119 ASN A O 1
ATOM 957 N N . ILE A 1 120 ? -25.444 -12.761 -1.943 1.00 57.38 120 ILE A N 1
ATOM 958 C CA . ILE A 1 120 ? -25.007 -12.617 -3.348 1.00 57.38 120 ILE A CA 1
ATOM 959 C C . ILE A 1 120 ? -26.189 -12.977 -4.269 1.00 57.38 120 ILE A C 1
ATOM 961 O O . ILE A 1 120 ? -26.117 -13.809 -5.168 1.00 57.38 120 ILE A O 1
ATOM 965 N N . SER A 1 121 ? -27.337 -12.357 -4.012 1.00 54.12 121 SER A N 1
ATOM 966 C CA . SER A 1 121 ? -28.517 -12.382 -4.854 1.00 54.12 121 SER A CA 1
ATOM 967 C C . SER A 1 121 ? -28.251 -11.447 -6.033 1.00 54.12 121 SER A C 1
ATOM 969 O O . SER A 1 121 ? -28.575 -10.267 -5.953 1.00 54.12 121 SER A O 1
ATOM 971 N N . VAL A 1 122 ? -27.625 -11.967 -7.098 1.00 57.19 122 VAL A N 1
ATOM 972 C CA . VAL A 1 122 ? -27.801 -11.601 -8.531 1.00 57.19 122 VAL A CA 1
ATOM 973 C C . VAL A 1 122 ? -27.803 -10.091 -8.885 1.00 57.19 122 VAL A C 1
ATOM 975 O O . VAL A 1 122 ? -28.235 -9.688 -9.957 1.00 57.19 122 VAL A O 1
ATOM 978 N N . ASN A 1 123 ? -27.274 -9.230 -8.020 1.00 59.97 123 ASN A N 1
ATOM 979 C CA . ASN A 1 123 ? -27.114 -7.792 -8.234 1.00 59.97 123 ASN A CA 1
ATOM 980 C C . ASN A 1 123 ? -25.652 -7.400 -8.000 1.00 59.97 123 ASN A C 1
ATOM 982 O O . ASN A 1 123 ? -25.341 -6.406 -7.346 1.00 59.97 123 ASN A O 1
ATOM 986 N N . LEU A 1 124 ? -24.722 -8.178 -8.568 1.00 62.16 124 LEU A N 1
ATOM 987 C CA . LEU A 1 124 ? -23.467 -7.553 -8.975 1.00 62.16 124 LEU A CA 1
ATOM 988 C C . LEU A 1 124 ? -23.850 -6.384 -9.890 1.00 62.16 124 LEU A C 1
ATOM 990 O O . LEU A 1 124 ? -24.688 -6.599 -10.773 1.00 62.16 124 LEU A O 1
ATOM 994 N N . PRO A 1 125 ? -23.283 -5.177 -9.708 1.00 70.25 125 PRO A N 1
ATOM 995 C CA . PRO A 1 125 ? -23.449 -4.104 -10.672 1.00 70.25 125 PRO A CA 1
ATOM 996 C C . PRO A 1 125 ? -23.093 -4.658 -12.048 1.00 70.25 125 PRO A C 1
ATOM 998 O O . PRO A 1 125 ? -21.929 -4.938 -12.335 1.00 70.25 125 PRO A O 1
ATOM 1001 N N . ARG A 1 126 ? -24.113 -4.918 -12.870 1.00 71.25 126 ARG A N 1
ATOM 1002 C CA . ARG A 1 126 ? -23.896 -5.384 -14.232 1.00 71.25 126 ARG A CA 1
ATOM 1003 C C . ARG A 1 126 ? -23.163 -4.250 -14.921 1.00 71.25 126 ARG A C 1
ATOM 1005 O O . ARG A 1 126 ? -23.681 -3.132 -14.942 1.00 71.25 126 ARG A O 1
ATOM 1012 N N . ASP A 1 127 ? -21.964 -4.528 -15.428 1.00 81.25 127 ASP A N 1
ATOM 1013 C CA . ASP A 1 127 ? -21.205 -3.525 -16.163 1.00 81.25 127 ASP A CA 1
ATOM 1014 C C . ASP A 1 127 ? -22.127 -2.906 -17.217 1.00 81.25 127 ASP A C 1
ATOM 1016 O O . ASP A 1 127 ? -22.787 -3.612 -17.991 1.00 81.25 127 ASP A O 1
ATOM 1020 N N . SER A 1 128 ? -22.207 -1.577 -17.231 1.00 88.06 128 SER A N 1
ATOM 1021 C CA . SER A 1 128 ? -22.877 -0.894 -18.326 1.00 88.06 128 SER A CA 1
ATOM 1022 C C . SER A 1 128 ? -22.140 -1.223 -19.628 1.00 88.06 128 SER A C 1
ATOM 1024 O O . SER A 1 128 ? -20.936 -1.495 -19.634 1.00 88.06 128 SER A O 1
ATOM 1026 N N . ALA A 1 129 ? -22.842 -1.175 -20.761 1.00 89.81 129 ALA A N 1
ATOM 1027 C CA . ALA A 1 129 ? -22.238 -1.491 -22.058 1.00 89.81 129 ALA A CA 1
ATOM 1028 C C . ALA A 1 129 ? -20.982 -0.643 -22.359 1.00 89.81 129 ALA A C 1
ATOM 1030 O O . ALA A 1 129 ? -20.064 -1.106 -23.034 1.00 89.81 129 ALA A O 1
ATOM 1031 N N . SER A 1 130 ? -20.907 0.586 -21.828 1.00 90.00 130 SER A N 1
ATOM 1032 C CA . SER A 1 130 ? -19.726 1.445 -21.951 1.00 90.00 130 SER A CA 1
ATOM 1033 C C . SER A 1 130 ? -18.528 0.934 -21.148 1.00 90.00 130 SER A C 1
ATOM 1035 O O . SER A 1 130 ? -17.411 0.974 -21.657 1.00 90.00 130 SER A O 1
ATOM 1037 N N . VAL A 1 131 ? -18.746 0.428 -19.930 1.00 92.12 131 VAL A N 1
ATOM 1038 C CA . VAL A 1 131 ? -17.686 -0.127 -19.077 1.00 92.12 131 VAL A CA 1
ATOM 1039 C C . VAL A 1 131 ? -17.155 -1.433 -19.659 1.00 92.12 131 VAL A C 1
ATOM 1041 O O . VAL A 1 131 ? -15.941 -1.600 -19.734 1.00 92.12 131 VAL A O 1
ATOM 1044 N N . ALA A 1 132 ? -18.031 -2.313 -20.149 1.00 90.81 132 ALA A N 1
ATOM 1045 C CA . ALA A 1 132 ? -17.614 -3.537 -20.835 1.00 90.81 132 ALA A CA 1
ATOM 1046 C C . ALA A 1 132 ? -16.731 -3.217 -22.056 1.00 90.81 132 ALA A C 1
ATOM 1048 O O . ALA A 1 132 ? -15.589 -3.661 -22.134 1.00 90.81 132 ALA A O 1
ATOM 1049 N N . LYS A 1 133 ? -17.187 -2.307 -22.928 1.00 94.31 133 LYS A N 1
ATOM 1050 C CA . LYS A 1 133 ? -16.409 -1.852 -24.091 1.00 94.31 133 LYS A CA 1
ATOM 1051 C C . LYS A 1 133 ? -15.079 -1.196 -23.706 1.00 94.31 133 LYS A C 1
ATOM 1053 O O . LYS A 1 133 ? -14.102 -1.293 -24.446 1.00 94.31 133 LYS A O 1
ATOM 1058 N N . ALA A 1 134 ? -15.030 -0.482 -22.581 1.00 95.44 134 ALA A N 1
ATOM 1059 C CA . ALA A 1 134 ? -13.793 0.107 -22.079 1.00 95.44 134 ALA A CA 1
ATOM 1060 C C . ALA A 1 134 ? -12.803 -0.965 -21.596 1.00 95.44 134 ALA A C 1
ATOM 1062 O O . ALA A 1 134 ? -11.612 -0.833 -21.872 1.00 95.44 134 ALA A O 1
ATOM 1063 N N . LYS A 1 135 ? -13.285 -2.033 -20.943 1.00 95.19 135 LYS A N 1
ATOM 1064 C CA . LYS A 1 135 ? -12.461 -3.193 -20.566 1.00 95.19 135 LYS A CA 1
ATOM 1065 C C . LYS A 1 135 ? -11.885 -3.883 -21.800 1.00 95.19 135 LYS A C 1
ATOM 1067 O O . LYS A 1 135 ? -10.682 -4.106 -21.845 1.00 95.19 135 LYS A O 1
ATOM 1072 N N . ASP A 1 136 ? -12.700 -4.117 -22.826 1.00 96.12 136 ASP A N 1
ATOM 1073 C CA . ASP A 1 136 ? -12.237 -4.752 -24.067 1.00 96.12 136 ASP A CA 1
ATOM 1074 C C . ASP A 1 136 ? -11.144 -3.918 -24.747 1.00 96.12 136 ASP A C 1
ATOM 1076 O O . ASP A 1 136 ? -10.061 -4.421 -25.042 1.00 96.12 136 ASP A O 1
ATOM 1080 N N . ARG A 1 137 ? -11.367 -2.603 -24.883 1.00 96.56 137 ARG A N 1
ATOM 1081 C CA . ARG A 1 137 ? -10.352 -1.673 -25.408 1.00 96.56 137 ARG A CA 1
ATOM 1082 C C . ARG A 1 137 ? -9.074 -1.673 -24.576 1.00 96.56 137 ARG A C 1
ATOM 1084 O O . ARG A 1 137 ? -7.985 -1.577 -25.132 1.00 96.56 137 ARG A O 1
ATOM 1091 N N . HIS A 1 138 ? -9.195 -1.736 -23.253 1.00 97.44 138 HIS A N 1
ATOM 1092 C CA . HIS A 1 138 ? -8.036 -1.788 -22.372 1.00 97.44 138 HIS A CA 1
ATOM 1093 C C . HIS A 1 138 ? -7.235 -3.075 -22.586 1.00 97.44 138 HIS A C 1
ATOM 1095 O O . HIS A 1 138 ? -6.015 -3.010 -22.717 1.00 97.44 138 HIS A O 1
ATOM 1101 N N . ASN A 1 139 ? -7.916 -4.214 -22.701 1.00 97.25 139 ASN A N 1
ATOM 1102 C CA . ASN A 1 139 ? -7.282 -5.502 -22.966 1.00 97.25 139 ASN A CA 1
ATOM 1103 C C . ASN A 1 139 ? -6.563 -5.495 -24.323 1.00 97.25 139 ASN A C 1
ATOM 1105 O O . ASN A 1 139 ? -5.402 -5.885 -24.408 1.00 97.25 139 ASN A O 1
ATOM 1109 N N . GLU A 1 140 ? -7.204 -4.974 -25.373 1.00 97.44 140 GLU A N 1
ATOM 1110 C CA . GLU A 1 140 ? -6.578 -4.817 -26.692 1.00 97.44 140 GLU A CA 1
ATOM 1111 C C . GLU A 1 140 ? -5.312 -3.951 -26.635 1.00 97.44 140 GLU A C 1
ATOM 1113 O O . GLU A 1 140 ? -4.281 -4.306 -27.208 1.00 97.44 140 GLU A O 1
ATOM 1118 N N . LEU A 1 141 ? -5.365 -2.816 -25.932 1.00 97.50 141 LEU A N 1
ATOM 1119 C CA . LEU A 1 141 ? -4.208 -1.934 -25.771 1.00 97.50 141 LEU A CA 1
ATOM 1120 C C . LEU A 1 141 ? -3.092 -2.602 -24.969 1.00 97.50 141 LEU A C 1
ATOM 1122 O O . LEU A 1 141 ? -1.925 -2.456 -25.327 1.00 97.50 141 LEU A O 1
ATOM 1126 N N . TYR A 1 142 ? -3.438 -3.352 -23.923 1.00 97.56 142 TYR A N 1
ATOM 1127 C CA . TYR A 1 142 ? -2.473 -4.101 -23.127 1.00 97.56 142 TYR A CA 1
ATOM 1128 C C . TYR A 1 142 ? -1.698 -5.098 -23.995 1.00 97.56 142 TYR A C 1
ATOM 1130 O O . TYR A 1 142 ? -0.468 -5.114 -23.961 1.00 97.56 142 TYR A O 1
ATOM 1138 N N . HIS A 1 143 ? -2.403 -5.864 -24.833 1.00 97.81 143 HIS A N 1
ATOM 1139 C CA . HIS A 1 143 ? -1.770 -6.799 -25.764 1.00 97.81 143 HIS A CA 1
ATOM 1140 C C . HIS A 1 143 ? -0.852 -6.088 -26.765 1.00 97.81 143 HIS A C 1
ATOM 1142 O O . HIS A 1 143 ? 0.299 -6.490 -26.922 1.00 97.81 143 HIS A O 1
ATOM 1148 N N . ARG A 1 144 ? -1.295 -4.971 -27.358 1.00 97.44 144 ARG A N 1
ATOM 1149 C CA . ARG A 1 144 ? -0.461 -4.185 -28.287 1.00 97.44 144 ARG A CA 1
ATOM 1150 C C . ARG A 1 144 ? 0.810 -3.647 -27.635 1.00 97.44 144 ARG A C 1
ATOM 1152 O O . ARG A 1 144 ? 1.876 -3.696 -28.238 1.00 97.44 144 ARG A O 1
ATOM 1159 N N . ILE A 1 145 ? 0.715 -3.129 -26.411 1.00 96.94 145 ILE A N 1
ATOM 1160 C CA . ILE A 1 145 ? 1.883 -2.604 -25.689 1.00 96.94 145 ILE A CA 1
ATOM 1161 C C . ILE A 1 145 ? 2.846 -3.743 -25.338 1.00 96.94 145 ILE A C 1
ATOM 1163 O O . ILE A 1 145 ? 4.058 -3.577 -25.465 1.00 96.94 145 ILE A O 1
ATOM 1167 N N . ALA A 1 146 ? 2.329 -4.911 -24.945 1.00 97.06 146 ALA A N 1
ATOM 1168 C CA . ALA A 1 146 ? 3.154 -6.084 -24.673 1.00 97.06 146 ALA A CA 1
ATOM 1169 C C . ALA A 1 146 ? 3.943 -6.529 -25.918 1.00 97.06 146 ALA A C 1
ATOM 1171 O O . ALA A 1 146 ? 5.148 -6.765 -25.828 1.00 97.06 146 ALA A O 1
ATOM 1172 N N . GLU A 1 147 ? 3.299 -6.568 -27.087 1.00 97.25 147 GLU A N 1
ATOM 1173 C CA . GLU A 1 147 ? 3.953 -6.870 -28.368 1.00 97.25 147 GLU A CA 1
ATOM 1174 C C . GLU A 1 147 ? 5.022 -5.829 -28.727 1.00 97.25 147 GLU A C 1
ATOM 1176 O O . GLU A 1 147 ? 6.144 -6.181 -29.096 1.00 97.25 147 GLU A O 1
ATOM 1181 N N . GLN A 1 148 ? 4.712 -4.540 -28.561 1.00 97.56 148 GLN A N 1
ATOM 1182 C CA . GLN A 1 148 ? 5.669 -3.457 -28.797 1.00 97.56 148 GLN A CA 1
ATOM 1183 C C . GLN A 1 148 ? 6.891 -3.565 -27.879 1.00 97.56 148 GLN A C 1
ATOM 1185 O O . GLN A 1 148 ? 8.025 -3.423 -28.336 1.00 97.56 148 GLN A O 1
ATOM 1190 N N . HIS A 1 149 ? 6.687 -3.852 -26.593 1.00 97.44 149 HIS A N 1
ATOM 1191 C CA . HIS A 1 149 ? 7.781 -4.055 -25.646 1.00 97.44 149 HIS A CA 1
ATOM 1192 C C . HIS A 1 149 ? 8.624 -5.287 -25.994 1.00 97.44 149 HIS A C 1
ATOM 1194 O O . HIS A 1 149 ? 9.847 -5.226 -25.861 1.00 97.44 149 HIS A O 1
ATOM 1200 N N . ALA A 1 150 ? 8.013 -6.367 -26.491 1.00 97.25 150 ALA A N 1
ATOM 1201 C CA . ALA A 1 150 ? 8.747 -7.534 -26.977 1.00 97.25 150 ALA A CA 1
ATOM 1202 C C . ALA A 1 150 ? 9.627 -7.189 -28.192 1.00 97.25 150 ALA A C 1
ATOM 1204 O O . ALA A 1 150 ? 10.799 -7.568 -28.232 1.00 97.25 150 ALA A O 1
ATOM 1205 N N . ALA A 1 151 ? 9.106 -6.407 -29.144 1.00 96.81 151 ALA A N 1
ATOM 1206 C CA . ALA A 1 151 ? 9.868 -5.953 -30.307 1.00 96.81 151 ALA A CA 1
ATOM 1207 C C . ALA A 1 151 ? 11.046 -5.043 -29.916 1.00 96.81 151 ALA A C 1
ATOM 1209 O O . ALA A 1 151 ? 12.165 -5.243 -30.387 1.00 96.81 151 ALA A O 1
ATOM 1210 N N . ILE A 1 152 ? 10.825 -4.088 -29.005 1.00 96.44 152 ILE A N 1
ATOM 1211 C CA . ILE A 1 152 ? 11.887 -3.200 -28.505 1.00 96.44 152 ILE A CA 1
ATOM 1212 C C . ILE A 1 152 ? 12.954 -4.003 -27.755 1.00 96.44 152 ILE A C 1
ATOM 1214 O O . ILE A 1 152 ? 14.143 -3.726 -27.905 1.00 96.44 152 ILE A O 1
ATOM 1218 N N . ALA A 1 153 ? 12.555 -4.998 -26.958 1.00 96.12 153 ALA A N 1
ATOM 1219 C CA . ALA A 1 153 ? 13.499 -5.867 -26.264 1.00 96.12 153 ALA A CA 1
ATOM 1220 C C . ALA A 1 153 ? 14.388 -6.631 -27.257 1.00 96.12 153 ALA A C 1
ATOM 1222 O O . ALA A 1 153 ? 15.610 -6.606 -27.115 1.00 96.12 153 ALA A O 1
ATOM 1223 N N . ALA A 1 154 ? 13.797 -7.225 -28.299 1.00 96.44 154 ALA A N 1
ATOM 1224 C CA . ALA A 1 154 ? 14.540 -7.925 -29.346 1.00 96.44 154 ALA A CA 1
ATOM 1225 C C . ALA A 1 154 ? 15.490 -6.989 -30.114 1.00 96.44 154 ALA A C 1
ATOM 1227 O O . ALA A 1 154 ? 16.645 -7.345 -30.358 1.00 96.44 154 ALA A O 1
ATOM 1228 N N . GLN A 1 155 ? 15.033 -5.775 -30.445 1.00 95.94 155 GLN A N 1
ATOM 1229 C CA . GLN A 1 155 ? 15.863 -4.762 -31.095 1.00 95.94 155 GLN A CA 1
ATOM 1230 C C . GLN A 1 155 ? 17.058 -4.374 -30.216 1.00 95.94 155 GLN A C 1
ATOM 1232 O O . GLN A 1 155 ? 18.197 -4.428 -30.675 1.00 95.94 155 GLN A O 1
ATOM 1237 N N . ARG A 1 156 ? 16.821 -4.040 -28.942 1.00 95.94 156 ARG A N 1
ATOM 1238 C CA . ARG A 1 156 ? 17.887 -3.666 -27.999 1.00 95.94 156 ARG A CA 1
ATOM 1239 C C . ARG A 1 156 ? 18.879 -4.797 -27.772 1.00 95.94 156 ARG A C 1
ATOM 1241 O O . ARG A 1 156 ? 20.068 -4.542 -27.609 1.00 95.94 156 ARG A O 1
ATOM 1248 N N . GLU A 1 157 ? 18.416 -6.043 -27.760 1.00 93.38 157 GLU A N 1
ATOM 1249 C CA . GLU A 1 157 ? 19.302 -7.197 -27.647 1.00 93.38 157 GLU A CA 1
ATOM 1250 C C . GLU A 1 157 ? 20.182 -7.351 -28.896 1.00 93.38 157 GLU A C 1
ATOM 1252 O O . GLU A 1 157 ? 21.383 -7.581 -28.772 1.00 93.38 157 GLU A O 1
ATOM 1257 N N . ALA A 1 158 ? 19.623 -7.169 -30.097 1.00 94.38 158 ALA A N 1
ATOM 1258 C CA . ALA A 1 158 ? 20.389 -7.186 -31.341 1.00 94.38 158 ALA A CA 1
ATOM 1259 C C . ALA A 1 158 ? 21.421 -6.048 -31.401 1.00 94.38 158 ALA A C 1
ATOM 1261 O O . ALA A 1 158 ? 22.581 -6.298 -31.727 1.00 94.38 158 ALA A O 1
ATOM 1262 N 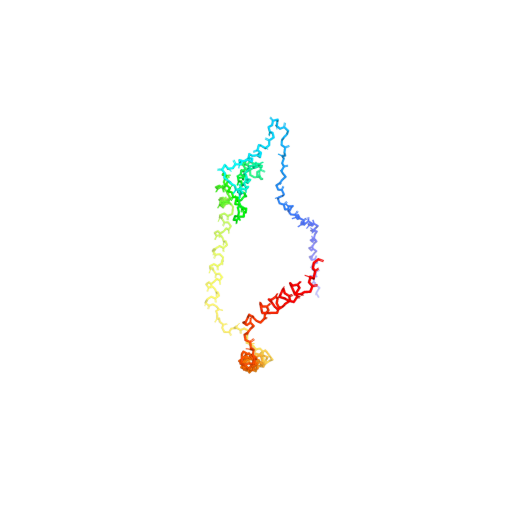N . GLU A 1 159 ? 21.027 -4.829 -31.022 1.00 92.50 159 GLU A N 1
ATOM 1263 C CA . GLU A 1 159 ? 21.924 -3.673 -30.912 1.00 92.50 159 GLU A CA 1
ATOM 1264 C C . GLU A 1 159 ? 23.048 -3.933 -29.906 1.00 92.50 159 GLU A C 1
ATOM 1266 O O . GLU A 1 159 ? 24.215 -3.697 -30.216 1.00 92.50 159 GLU A O 1
ATOM 1271 N N . ARG A 1 160 ? 22.725 -4.492 -28.731 1.00 93.19 160 ARG A N 1
ATOM 1272 C CA . ARG A 1 160 ? 23.722 -4.874 -27.725 1.00 93.19 160 ARG A CA 1
ATOM 1273 C C . ARG A 1 160 ? 24.700 -5.911 -28.275 1.00 93.19 160 ARG A C 1
ATOM 1275 O O . ARG A 1 160 ? 25.899 -5.726 -28.130 1.00 93.19 160 ARG A O 1
ATOM 1282 N N . ARG A 1 161 ? 24.219 -6.957 -28.957 1.00 88.69 161 ARG A N 1
ATOM 1283 C CA . ARG A 1 161 ? 25.092 -7.967 -29.588 1.00 88.69 161 ARG A CA 1
ATOM 1284 C C . ARG A 1 161 ? 25.977 -7.367 -30.687 1.00 88.69 161 ARG A C 1
ATOM 1286 O O . ARG A 1 161 ? 27.135 -7.755 -30.799 1.00 88.69 161 ARG A O 1
ATOM 1293 N N . ALA A 1 162 ? 25.460 -6.430 -31.483 1.00 91.00 162 ALA A N 1
ATOM 1294 C CA . ALA A 1 162 ? 26.235 -5.735 -32.512 1.00 91.00 162 ALA A CA 1
ATOM 1295 C C . ALA A 1 162 ? 27.308 -4.815 -31.902 1.00 91.00 162 ALA A C 1
ATOM 1297 O O . ALA A 1 162 ? 28.445 -4.788 -32.376 1.00 91.00 162 ALA A O 1
ATOM 1298 N N . TYR A 1 163 ? 26.975 -4.098 -30.826 1.00 86.88 163 TYR A N 1
ATOM 1299 C CA . TYR A 1 163 ? 27.943 -3.317 -30.061 1.00 86.88 163 TYR A CA 1
ATOM 1300 C C . TYR A 1 163 ? 29.022 -4.218 -29.457 1.00 86.88 163 TYR A C 1
ATOM 1302 O O . TYR A 1 163 ? 30.200 -3.971 -29.685 1.00 86.88 163 TYR A O 1
ATOM 1310 N N . ASP A 1 164 ? 28.639 -5.304 -28.784 1.00 84.38 164 ASP A N 1
ATOM 1311 C CA . ASP A 1 164 ? 29.580 -6.260 -28.192 1.00 84.38 164 ASP A CA 1
ATOM 1312 C C . ASP A 1 164 ? 30.527 -6.840 -29.268 1.00 84.38 164 ASP A C 1
ATOM 1314 O O . ASP A 1 164 ? 31.735 -6.909 -29.050 1.00 84.38 164 ASP A O 1
ATOM 1318 N N . ALA A 1 165 ? 30.014 -7.162 -30.466 1.00 85.81 165 ALA A N 1
ATOM 1319 C CA . ALA A 1 165 ? 30.810 -7.660 -31.595 1.00 85.81 165 ALA A CA 1
ATOM 1320 C C . ALA A 1 165 ? 31.777 -6.621 -32.197 1.00 85.81 165 ALA A C 1
ATOM 1322 O O . ALA A 1 165 ? 32.819 -6.994 -32.735 1.00 85.81 165 ALA A O 1
ATOM 1323 N N . THR A 1 166 ? 31.440 -5.328 -32.136 1.00 82.69 166 THR A N 1
ATOM 1324 C CA . THR A 1 166 ? 32.296 -4.233 -32.635 1.00 82.69 166 THR A CA 1
ATOM 1325 C C . THR A 1 166 ? 33.194 -3.631 -31.556 1.00 82.69 166 THR A C 1
ATOM 1327 O O . THR A 1 166 ? 34.175 -2.955 -31.876 1.00 82.69 166 THR A O 1
ATOM 1330 N N . SER A 1 167 ? 32.897 -3.882 -30.281 1.00 75.19 167 SER A N 1
ATOM 1331 C CA . SER A 1 167 ? 33.693 -3.406 -29.161 1.00 75.19 167 SER A CA 1
ATOM 1332 C C . SER A 1 167 ? 35.018 -4.170 -29.109 1.00 75.19 167 SER A C 1
ATOM 1334 O O . SER A 1 167 ? 35.090 -5.346 -28.760 1.00 75.19 167 SER A O 1
ATOM 1336 N N . VAL A 1 168 ? 36.105 -3.500 -29.491 1.00 70.12 168 VAL A N 1
ATOM 1337 C CA . VAL A 1 168 ? 37.456 -3.996 -29.220 1.00 70.12 168 VAL A CA 1
ATOM 1338 C C . VAL A 1 168 ? 37.676 -3.871 -27.717 1.00 70.12 168 VAL A C 1
ATOM 1340 O O . VAL A 1 168 ? 37.590 -2.767 -27.173 1.00 70.12 168 VAL A O 1
ATOM 1343 N N . ALA A 1 169 ? 37.948 -4.989 -27.041 1.00 64.44 169 ALA A N 1
ATOM 1344 C CA . ALA A 1 169 ? 38.328 -4.977 -25.636 1.00 64.44 169 ALA A CA 1
ATOM 1345 C C . ALA A 1 169 ? 39.501 -3.999 -25.456 1.00 64.44 169 ALA A C 1
ATOM 1347 O O . ALA A 1 169 ? 40.496 -4.074 -26.183 1.00 64.44 169 ALA A O 1
ATOM 1348 N N . ASN A 1 170 ? 39.367 -3.028 -24.545 1.00 60.81 170 ASN A N 1
ATOM 1349 C CA . ASN A 1 170 ? 40.435 -2.076 -24.236 1.00 60.81 170 ASN A CA 1
ATOM 1350 C C . ASN A 1 170 ? 41.526 -2.782 -23.419 1.00 60.81 170 ASN A C 1
ATOM 1352 O O . ASN A 1 170 ? 41.805 -2.458 -22.264 1.00 60.81 170 ASN A O 1
ATOM 1356 N N . ASP A 1 171 ? 42.136 -3.787 -24.027 1.00 60.28 171 ASP A N 1
ATOM 1357 C CA . ASP A 1 171 ? 43.147 -4.615 -23.419 1.00 60.28 171 ASP A CA 1
ATOM 1358 C C . ASP A 1 171 ? 44.477 -3.899 -23.625 1.00 60.28 171 ASP A C 1
ATOM 1360 O O . ASP A 1 171 ? 45.160 -4.022 -24.638 1.00 60.28 171 ASP A O 1
ATOM 1364 N N . LYS A 1 172 ? 44.844 -3.101 -22.620 1.00 56.09 172 LYS A N 1
ATOM 1365 C CA . LYS A 1 172 ? 46.225 -2.672 -22.346 1.00 56.09 172 LYS A CA 1
ATOM 1366 C C . LYS A 1 172 ? 46.923 -1.819 -23.415 1.00 56.09 172 LYS A C 1
ATOM 1368 O O . LYS A 1 172 ? 48.144 -1.678 -23.338 1.00 56.09 172 LYS A O 1
ATOM 1373 N N . LYS A 1 173 ? 46.217 -1.147 -24.332 1.00 51.44 173 LYS A N 1
ATOM 1374 C CA . LYS A 1 173 ? 46.884 -0.160 -25.210 1.00 51.44 173 LYS A CA 1
ATOM 1375 C C . LYS A 1 173 ? 47.398 1.072 -24.440 1.00 51.44 173 LYS A C 1
ATOM 1377 O O . LYS A 1 173 ? 48.427 1.629 -24.796 1.00 51.44 173 LYS A O 1
ATOM 1382 N N . CYS A 1 174 ? 46.792 1.400 -23.295 1.00 50.28 174 CYS A N 1
ATOM 1383 C CA . CYS A 1 174 ? 47.216 2.521 -22.441 1.00 50.28 174 CYS A CA 1
ATOM 1384 C C . CYS A 1 174 ? 48.577 2.312 -21.722 1.00 50.28 174 CYS A C 1
ATOM 1386 O O . CYS A 1 174 ? 49.210 3.277 -21.302 1.00 50.28 174 CYS A O 1
ATOM 1388 N N . LEU A 1 175 ? 49.086 1.075 -21.596 1.00 53.25 175 LEU A N 1
ATOM 1389 C CA . LEU A 1 175 ? 50.362 0.803 -20.899 1.00 53.25 175 LEU A CA 1
ATOM 1390 C C . LEU A 1 175 ? 51.592 0.740 -21.821 1.00 53.25 175 LEU A C 1
ATOM 1392 O O . LEU A 1 175 ? 52.721 0.687 -21.326 1.00 53.25 175 LEU A O 1
ATOM 1396 N N . LEU A 1 176 ? 51.401 0.743 -23.143 1.00 54.41 176 LEU A N 1
ATOM 1397 C CA . LEU A 1 176 ? 52.505 0.745 -24.111 1.00 54.41 176 LEU A CA 1
ATOM 1398 C C . LEU A 1 176 ? 52.923 2.167 -24.510 1.00 54.41 176 LEU A C 1
ATOM 1400 O O . LEU A 1 176 ? 54.111 2.394 -24.738 1.00 54.41 176 LEU A O 1
ATOM 1404 N N . ASP A 1 177 ? 52.004 3.133 -24.458 1.00 54.72 177 ASP A N 1
ATOM 1405 C CA . ASP A 1 177 ? 52.300 4.529 -24.799 1.00 54.72 177 ASP A CA 1
ATOM 1406 C C . ASP A 1 177 ? 53.160 5.219 -23.717 1.00 54.72 177 ASP A C 1
ATOM 1408 O O . ASP A 1 177 ? 54.115 5.931 -24.034 1.00 54.72 177 ASP A O 1
ATOM 1412 N N . TYR A 1 178 ? 52.953 4.904 -22.430 1.00 56.00 178 TYR A N 1
ATOM 1413 C CA . TYR A 1 178 ? 53.794 5.418 -21.331 1.00 56.00 178 TYR A CA 1
ATOM 1414 C C . TYR A 1 178 ? 55.228 4.852 -21.321 1.00 56.00 178 TYR A C 1
ATOM 1416 O O . TYR A 1 178 ? 56.145 5.490 -20.805 1.00 56.00 178 TYR A O 1
ATOM 1424 N N . LYS A 1 179 ? 55.459 3.666 -21.904 1.00 57.00 179 LYS A N 1
ATOM 1425 C CA . LYS A 1 179 ? 56.794 3.040 -21.972 1.00 57.00 179 LYS A CA 1
ATOM 1426 C C . LYS A 1 179 ? 57.664 3.613 -23.096 1.00 57.00 179 LYS A C 1
ATOM 1428 O O . LYS A 1 179 ? 58.890 3.588 -22.979 1.00 57.00 179 LYS A O 1
ATOM 1433 N N . ILE A 1 180 ? 57.048 4.131 -24.161 1.00 57.47 180 ILE A N 1
ATOM 1434 C CA . ILE A 1 180 ? 57.745 4.786 -25.279 1.00 57.47 180 ILE A CA 1
ATOM 1435 C C . ILE A 1 180 ? 58.220 6.188 -24.864 1.00 57.47 180 ILE A C 1
ATOM 1437 O O . ILE A 1 180 ? 59.369 6.540 -25.128 1.00 57.47 180 ILE A O 1
ATOM 1441 N N . ILE A 1 181 ? 57.402 6.941 -24.118 1.00 57.91 181 ILE A N 1
ATOM 1442 C CA . ILE A 1 181 ? 57.750 8.297 -23.652 1.00 57.91 181 ILE A CA 1
ATOM 1443 C C . ILE A 1 181 ? 58.957 8.278 -22.691 1.00 57.91 181 ILE A C 1
ATOM 1445 O O . ILE A 1 181 ? 59.876 9.081 -22.848 1.00 57.91 181 ILE A O 1
ATOM 1449 N N . ILE A 1 182 ? 59.035 7.312 -21.764 1.00 58.12 182 ILE A N 1
ATOM 1450 C CA . ILE A 1 182 ? 60.161 7.209 -20.810 1.00 58.12 182 ILE A CA 1
ATOM 1451 C C . ILE A 1 182 ? 61.490 6.856 -21.507 1.00 58.12 182 ILE A C 1
ATOM 1453 O O . ILE A 1 182 ? 62.546 7.324 -21.084 1.00 58.12 182 ILE A O 1
ATOM 1457 N N . LYS A 1 183 ? 61.475 6.076 -22.599 1.00 56.69 183 LYS A N 1
ATOM 1458 C CA . LYS A 1 183 ? 62.708 5.742 -23.337 1.00 56.69 183 LYS A CA 1
ATOM 1459 C C . LYS A 1 183 ? 63.259 6.911 -24.159 1.00 56.69 183 LYS A C 1
ATOM 1461 O O . LYS A 1 183 ? 64.476 7.018 -24.276 1.00 56.69 183 LYS A O 1
ATOM 1466 N N . CYS A 1 184 ? 62.413 7.796 -24.689 1.00 48.72 184 CYS A N 1
ATOM 1467 C CA . CYS A 1 184 ? 62.883 8.980 -25.422 1.00 48.72 184 CYS A CA 1
ATOM 1468 C C . CYS A 1 184 ? 63.548 10.020 -24.508 1.00 48.72 184 CYS A C 1
ATOM 1470 O O . CYS A 1 184 ? 64.490 10.686 -24.931 1.00 48.72 184 CYS A O 1
ATOM 1472 N N . GLN A 1 185 ? 63.123 10.126 -23.246 1.00 53.81 185 GLN A N 1
ATOM 1473 C CA . GLN A 1 185 ? 63.674 11.108 -22.307 1.00 53.81 185 GLN A CA 1
ATOM 1474 C C . GLN A 1 185 ? 65.066 10.726 -21.767 1.00 53.81 185 GLN A C 1
ATOM 1476 O O . GLN A 1 185 ? 65.818 11.605 -21.363 1.00 53.81 185 GLN A O 1
ATOM 1481 N N . ALA A 1 186 ? 65.444 9.443 -21.835 1.00 54.53 186 ALA A N 1
ATOM 1482 C CA . ALA A 1 186 ? 66.772 8.953 -21.449 1.00 54.53 186 ALA A CA 1
ATOM 1483 C C . ALA A 1 186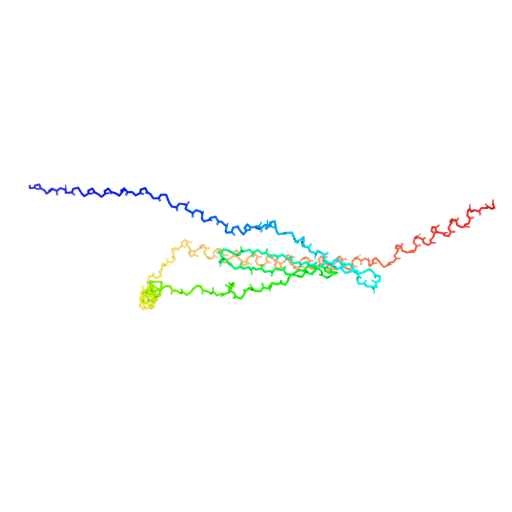 ? 67.845 9.085 -22.554 1.00 54.53 186 ALA A C 1
ATOM 1485 O O . ALA A 1 186 ? 69.025 8.902 -22.277 1.00 54.53 186 ALA A O 1
ATOM 1486 N N . ILE A 1 187 ? 67.457 9.379 -23.803 1.00 54.66 187 ILE A N 1
ATOM 1487 C CA . ILE A 1 187 ? 68.386 9.508 -24.947 1.00 54.66 187 ILE A CA 1
ATOM 1488 C C . ILE A 1 187 ? 68.731 10.986 -25.228 1.00 54.66 187 ILE A C 1
ATOM 1490 O O . ILE A 1 187 ? 69.731 11.276 -25.877 1.00 54.66 187 ILE A O 1
ATOM 1494 N N . LEU A 1 188 ? 67.942 11.933 -24.703 1.00 53.66 188 LEU A N 1
ATOM 1495 C CA . LEU A 1 188 ? 68.083 13.377 -24.948 1.00 53.66 188 LEU A CA 1
ATOM 1496 C C . LEU A 1 188 ? 68.765 14.161 -23.811 1.00 53.66 188 LEU A C 1
ATOM 1498 O O . LEU A 1 188 ? 68.761 15.389 -23.839 1.00 53.66 188 LEU A O 1
ATOM 1502 N N . THR A 1 189 ? 69.382 13.488 -22.838 1.00 51.78 189 THR A N 1
ATOM 1503 C CA . THR A 1 189 ? 70.249 14.129 -21.833 1.00 51.78 189 THR A CA 1
ATOM 1504 C C . THR A 1 189 ? 71.723 13.846 -22.145 1.00 51.78 189 THR A C 1
ATOM 1506 O O . THR A 1 189 ? 72.244 12.822 -21.696 1.00 51.78 189 THR A O 1
ATOM 1509 N N . PRO A 1 190 ? 72.412 14.692 -22.932 1.00 56.38 190 PRO A N 1
ATOM 1510 C CA . PRO A 1 190 ? 73.868 14.722 -22.927 1.00 56.38 190 PRO A CA 1
ATOM 1511 C C . PRO A 1 190 ? 74.371 15.364 -21.622 1.00 56.38 190 PRO A C 1
ATOM 1513 O O . PRO A 1 190 ? 73.692 16.229 -21.076 1.00 56.38 190 PRO A O 1
ATOM 1516 N N . CYS A 1 191 ? 75.528 14.870 -21.167 1.00 39.03 191 CYS A N 1
ATOM 1517 C CA . CYS A 1 191 ? 76.416 15.332 -20.090 1.00 39.03 191 CYS A CA 1
ATOM 1518 C C . CYS A 1 191 ? 76.067 16.634 -19.353 1.00 39.03 191 CYS A C 1
ATOM 1520 O O . CYS A 1 191 ? 75.978 17.692 -20.015 1.00 39.03 191 CYS A O 1
#

Organism: Acromyrmex echinatior (NCBI:txid103372)

pLDDT: mean 72.65, std 20.99, range [35.22, 97.81]

Sequence (191 aa):
MAVKKEKVKSSISGNGQHSLSDPISSSVIHTRPFRHFPLIRCSAGNTRLAFYVNGRYSYIDPKHKVRTVEYTADKNGFHPALINFEDAFIQPVDSKAVKLAKEQHFRLYHRIAEANAHNISVNLPRDSASVAKAKDRHNELYHRIAEQHAAIAAQREAERRAYDATSVANDKKCLLDYKIIIKCQAILTPC

Secondary structure (DSSP, 8-state):
----------------------------------S----------SSTT---EEEEEEEE-TTS-EEEEEEEEETTEEEEEEES-GGGS-PPPPPHHHHHHHHHHHHHHHHHHHHHHH---S-S-PPPHHHHHHHHHHHHHHHHHHHHHHHHHHHHHHHHHHHHHH-----STHHHHHHHHHHHHTTS---

Foldseek 3Di:
DDDDDDDDDPPPPDPDPPPPPPPDQDQDAPPPPDPDPFPQPFDPDPDPDKTKTWTKDWGQHPVRDIKMWIWIQTPVGIDIDTPPCVCVPDDPDDDPVRVVVVVVVVVVVVVVVVCVVVPPPPPPPDDDPVRVVVVVVVVVVVVVVVVVVVVVVVVVVVVVVVCVVPDDPPPPPVVVVVVVVVVVVVVPDDD

Radius of gyration: 37.86 Å; chains: 1; bounding box: 136×39×69 Å

InterPro domains:
  IPR000618 Insect cuticle protein [PF00379] (51-81)
  IPR000618 Insect cuticle protein [PS51155] (15-95)